Protein 3T0O (pdb70)

InterPro domains:
  IPR001568 Ribonuclease T2-like [PF00445] (34-213)
  IPR001568 Ribonuclease T2-like [PTHR11240] (14-224)
  IPR018188 Ribonuclease T2, His active site 1 [PS00530] (62-69)
  IPR033130 Ribonuclease T2, His active site 2 [PS00531] (110-121)
  IPR033697 Ribonuclease T2, eukaryotic [cd01061] (34-227)
  IPR036430 Ribonuclease T2-like superfamily [G3DSA:3.90.730.10] (25-256)
  IPR036430 Ribonuclease T2-like superfamily [SSF55895] (31-227)

Radius of gyration: 16.16 Å; Cα contacts (8 Å, |Δi|>4): 411; chains: 1; bounding box: 30×35×46 Å

Structure (mmCIF, N/CA/C/O backbone):
data_3T0O
#
_entry.id   3T0O
#
_cell.length_a   31.200
_cell.length_b   67.400
_cell.length_c   47.900
_cell.angle_alpha   90.00
_cell.angle_beta   90.81
_cell.angle_gamma   90.00
#
_symmetry.space_group_name_H-M   'P 1 21 1'
#
loop_
_entity.id
_entity.type
_entity.pdbx_description
1 polymer 'Ribonuclease T2'
2 non-polymer 2-acetamido-2-deoxy-beta-D-glucopyranose
3 water water
#
loop_
_atom_site.group_PDB
_atom_site.id
_atom_site.type_symbol
_atom_site.label_atom_id
_atom_site.label_alt_id
_atom_site.label_comp_id
_atom_site.label_asym_id
_atom_site.label_entity_id
_atom_site.label_seq_id
_atom_site.pdbx_PDB_ins_code
_atom_site.Cartn_x
_atom_site.Cartn_y
_atom_site.Cartn_z
_atom_site.occupancy
_atom_site.B_iso_or_equiv
_atom_site.auth_seq_id
_atom_site.auth_comp_id
_atom_site.auth_asym_id
_atom_site.auth_atom_id
_atom_site.pdbx_PDB_model_num
ATOM 1 N N . TRP A 1 10 ? 7.611 -1.418 26.068 1.00 25.40 34 TRP A N 1
ATOM 2 C CA . TRP A 1 10 ? 8.257 -1.389 24.700 1.00 21.99 34 TRP A CA 1
ATOM 3 C C . TRP A 1 10 ? 9.788 -1.668 24.690 1.00 23.06 34 TRP A C 1
ATOM 4 O O . TRP A 1 10 ? 10.469 -1.538 25.705 1.00 24.41 34 TRP A O 1
ATOM 15 N N . LYS A 1 11 ? 10.325 -2.111 23.559 1.00 21.55 35 LYS A N 1
ATOM 16 C CA . LYS A 1 11 ? 11.711 -2.542 23.549 1.00 22.57 35 LYS A CA 1
ATOM 17 C C . LYS A 1 11 ? 12.614 -1.775 22.615 1.00 21.58 35 LYS A C 1
ATOM 18 O O . LYS A 1 11 ? 13.797 -1.680 22.854 1.00 24.67 35 LYS A O 1
ATOM 24 N N . LYS A 1 12 ? 12.054 -1.268 21.540 1.00 18.72 36 LYS A N 1
ATOM 25 C CA . LYS A 1 12 ? 12.859 -0.479 20.596 1.00 17.54 36 LYS A CA 1
ATOM 26 C C . LYS A 1 12 ? 12.067 0.684 20.062 1.00 15.94 36 LYS A C 1
ATOM 27 O O . LYS A 1 12 ? 10.826 0.753 20.124 1.00 15.82 36 LYS A O 1
ATOM 33 N N . LEU A 1 13 ? 12.795 1.597 19.441 1.00 14.58 37 LEU A N 1
ATOM 34 C CA . LEU A 1 13 ? 12.185 2.726 18.795 1.00 13.14 37 LEU A CA 1
ATOM 35 C C . LEU A 1 13 ? 12.160 2.501 17.290 1.00 14.35 37 LEU A C 1
ATOM 36 O O . LEU A 1 13 ? 13.021 1.800 16.783 1.00 15.73 37 LEU A O 1
ATOM 41 N N . ILE A 1 14 ? 11.213 3.129 16.595 1.00 13.88 38 ILE A N 1
ATOM 42 C CA . ILE A 1 14 ? 11.202 3.066 15.131 1.00 12.54 38 ILE A CA 1
ATOM 43 C C . ILE A 1 14 ? 11.217 4.481 14.588 1.00 11.22 38 ILE A C 1
ATOM 44 O O . ILE A 1 14 ? 10.305 5.270 14.917 1.00 12.01 38 ILE A O 1
ATOM 49 N N . MET A 1 15 ? 12.279 4.854 13.848 1.00 10.51 39 MET A N 1
ATOM 50 C CA A MET A 1 15 ? 12.301 6.169 13.218 0.50 10.20 39 MET A CA 1
ATOM 51 C CA B MET A 1 15 ? 12.352 6.152 13.207 0.50 9.62 39 MET A CA 1
ATOM 52 C C . MET A 1 15 ? 11.591 5.989 11.881 1.00 8.36 39 MET A C 1
ATOM 53 O O . MET A 1 15 ? 12.021 5.213 11.047 1.00 10.10 39 MET A O 1
ATOM 62 N N . VAL A 1 16 ? 10.489 6.712 11.678 1.00 7.53 40 VAL A N 1
ATOM 63 C CA . VAL A 1 16 ? 9.604 6.492 10.542 1.00 6.58 40 VAL A CA 1
ATOM 64 C C . VAL A 1 16 ? 9.679 7.734 9.702 1.00 7.51 40 VAL A C 1
ATOM 65 O O . VAL A 1 16 ? 9.428 8.866 10.185 1.00 7.92 40 VAL A O 1
ATOM 69 N N . GLN A 1 17 ? 10.042 7.599 8.410 1.00 7.42 41 GLN A N 1
ATOM 70 C CA . GLN A 1 17 ? 10.136 8.729 7.503 1.00 6.20 41 GLN A CA 1
ATOM 71 C C . GLN A 1 17 ? 9.263 8.379 6.288 1.00 7.73 41 GLN A C 1
ATOM 72 O O . GLN A 1 17 ? 9.125 7.219 5.947 1.00 7.37 41 GLN A O 1
ATOM 78 N N . HIS A 1 18 ? 8.671 9.398 5.703 1.00 6.43 42 HIS A N 1
ATOM 79 C CA . HIS A 1 18 ? 7.737 9.154 4.592 1.00 6.09 42 HIS A CA 1
ATOM 80 C C . HIS A 1 18 ? 7.948 10.111 3.449 1.00 7.27 42 HIS A C 1
ATOM 81 O O . HIS A 1 18 ? 8.588 11.123 3.598 1.00 7.80 42 HIS A O 1
ATOM 88 N N . TRP A 1 19 ? 7.421 9.711 2.289 1.00 7.50 43 TRP A N 1
ATOM 89 C CA . TRP A 1 19 ? 7.619 10.420 1.049 1.00 8.65 43 TRP A CA 1
ATOM 90 C C . TRP A 1 19 ? 6.361 11.184 0.765 1.00 8.25 43 TRP A C 1
ATOM 91 O O . TRP A 1 19 ? 5.343 10.603 0.465 1.00 8.57 43 TRP A O 1
ATOM 102 N N . PRO A 1 20 ? 6.412 12.503 0.893 1.00 8.89 44 PRO A N 1
ATOM 103 C CA . PRO A 1 20 ? 5.183 13.290 0.784 1.00 8.88 44 PRO A CA 1
ATOM 104 C C . PRO A 1 20 ? 4.385 13.075 -0.468 1.00 9.16 44 PRO A C 1
ATOM 105 O O . PRO A 1 20 ? 3.176 12.951 -0.430 1.00 10.68 44 PRO A O 1
ATOM 109 N N . GLU A 1 21 ? 5.001 12.965 -1.609 1.00 10.03 45 GLU A N 1
ATOM 110 C CA . GLU A 1 21 ? 4.169 12.790 -2.806 1.00 9.74 45 GLU A CA 1
ATOM 111 C C . GLU A 1 21 ? 3.349 11.510 -2.776 1.00 8.89 45 GLU A C 1
ATOM 112 O O . GLU A 1 21 ? 2.231 11.486 -3.342 1.00 12.43 45 GLU A O 1
ATOM 118 N N . THR A 1 22 ? 3.903 10.502 -2.107 1.00 9.46 46 THR A N 1
ATOM 119 C CA . THR A 1 22 ? 3.071 9.314 -1.931 1.00 8.76 46 THR A CA 1
ATOM 120 C C . THR A 1 22 ? 2.004 9.425 -0.880 1.00 8.69 46 THR A C 1
ATOM 121 O O . THR A 1 22 ? 0.830 9.036 -1.137 1.00 11.78 46 THR A O 1
ATOM 125 N N . VAL A 1 23 ? 2.350 9.930 0.284 1.00 9.61 47 VAL A N 1
ATOM 126 C CA . VAL A 1 23 ? 1.422 9.892 1.391 1.00 9.14 47 VAL A CA 1
ATOM 127 C C . VAL A 1 23 ? 0.409 11.033 1.447 1.00 10.07 47 VAL A C 1
ATOM 128 O O . VAL A 1 23 ? -0.624 10.909 2.159 1.00 11.57 47 VAL A O 1
ATOM 132 N N . CYS A 1 24 ? 0.739 12.135 0.798 1.00 9.84 48 CYS A N 1
ATOM 133 C CA . CYS A 1 24 ? -0.197 13.259 0.773 1.00 9.28 48 CYS A CA 1
ATOM 134 C C . CYS A 1 24 ? -1.562 12.790 0.310 1.00 11.99 48 CYS A C 1
ATOM 135 O O . CYS A 1 24 ? -1.713 12.012 -0.650 1.00 13.17 48 CYS A O 1
ATOM 138 N N . GLU A 1 25 ? -2.578 13.356 0.944 1.00 12.56 49 GLU A N 1
ATOM 139 C CA . GLU A 1 25 ? -3.975 12.952 0.660 1.00 14.42 49 GLU A CA 1
ATOM 140 C C . GLU A 1 25 ? -4.796 14.033 0.082 1.00 14.90 49 GLU A C 1
ATOM 141 O O . GLU A 1 25 ? -5.844 13.775 -0.505 1.00 19.20 49 GLU A O 1
ATOM 147 N N . LYS A 1 26 ? -4.395 15.279 0.276 1.00 15.32 50 LYS A N 1
ATOM 148 C CA . LYS A 1 26 ? -5.201 16.381 -0.252 1.00 17.92 50 LYS A CA 1
ATOM 149 C C . LYS A 1 26 ? -4.240 17.439 -0.709 1.00 16.24 50 LYS A C 1
ATOM 150 O O . LYS A 1 26 ? -3.144 17.563 -0.143 1.00 17.97 50 LYS A O 1
ATOM 156 N N . ILE A 1 27 ? -4.636 18.203 -1.719 1.00 18.60 51 ILE A N 1
ATOM 157 C CA . ILE A 1 27 ? -3.720 19.214 -2.267 1.00 18.92 51 ILE A CA 1
ATOM 158 C C . ILE A 1 27 ? -4.034 20.478 -1.459 1.00 17.93 51 ILE A C 1
ATOM 159 O O . ILE A 1 27 ? -4.839 21.313 -1.822 1.00 20.87 51 ILE A O 1
ATOM 164 N N . GLN A 1 28 ? -3.415 20.518 -0.295 1.00 16.51 52 GLN A N 1
ATOM 165 C CA . GLN A 1 28 ? -3.563 21.585 0.661 1.00 17.02 52 GLN A CA 1
ATOM 166 C C . GLN A 1 28 ? -2.371 21.679 1.588 1.00 13.77 52 GLN A C 1
ATOM 167 O O . GLN A 1 28 ? -1.747 20.702 1.905 1.00 13.09 52 GLN A O 1
ATOM 173 N N . ASN A 1 29 ? -2.048 22.892 2.004 1.00 14.47 53 ASN A N 1
ATOM 174 C CA . ASN A 1 29 ? -1.021 23.120 2.993 1.00 14.05 53 ASN A CA 1
ATOM 175 C C . ASN A 1 29 ? 0.285 22.488 2.618 1.00 14.39 53 ASN A C 1
ATOM 176 O O . ASN A 1 29 ? 0.760 22.735 1.474 1.00 16.99 53 ASN A O 1
ATOM 181 N N . ASP A 1 30 ? 0.833 21.645 3.489 1.00 13.46 54 ASP A N 1
ATOM 182 C CA . ASP A 1 30 ? 2.140 21.064 3.205 1.00 14.52 54 ASP A CA 1
ATOM 183 C C . ASP A 1 30 ? 2.130 20.144 1.953 1.00 15.69 54 ASP A C 1
ATOM 184 O O . ASP A 1 30 ? 3.204 19.895 1.361 1.00 15.65 54 ASP A O 1
ATOM 189 N N . CYS A 1 31 ? 0.959 19.640 1.558 1.00 13.22 55 CYS A N 1
ATOM 190 C CA . CYS A 1 31 ? 0.792 18.805 0.397 1.00 13.22 55 CYS A CA 1
ATOM 191 C C . CYS A 1 31 ? 0.352 19.565 -0.849 1.00 14.29 55 CYS A C 1
ATOM 192 O O . CYS A 1 31 ? 0.127 18.946 -1.912 1.00 16.97 55 CYS A O 1
ATOM 195 N N . ARG A 1 32 ? 0.250 20.889 -0.777 1.00 14.09 56 ARG A N 1
ATOM 196 C CA . ARG A 1 32 ? -0.090 21.590 -2.016 1.00 18.55 56 ARG A CA 1
ATOM 197 C C . ARG A 1 32 ? 1.009 21.465 -3.055 1.00 20.34 56 ARG A C 1
ATOM 198 O O . ARG A 1 32 ? 0.729 21.200 -4.221 1.00 22.47 56 ARG A O 1
ATOM 206 N N . ASP A 1 33 ? 2.248 21.646 -2.622 1.00 21.03 57 ASP A N 1
ATOM 207 C CA . ASP A 1 33 ? 3.414 21.285 -3.396 1.00 21.33 57 ASP A CA 1
ATOM 208 C C . ASP A 1 33 ? 4.220 20.384 -2.464 1.00 18.56 57 ASP A C 1
ATOM 209 O O . ASP A 1 33 ? 4.962 20.900 -1.644 1.00 21.35 57 ASP A O 1
ATOM 214 N N . PRO A 1 34 ? 4.043 19.070 -2.561 1.00 17.78 58 PRO A N 1
ATOM 215 C CA . PRO A 1 34 ? 4.673 18.173 -1.585 1.00 15.43 58 PRO A CA 1
ATOM 216 C C . PRO A 1 34 ? 6.172 18.426 -1.561 1.00 16.47 58 PRO A C 1
ATOM 217 O O . PRO A 1 34 ? 6.809 18.568 -2.637 1.00 17.73 58 PRO A O 1
ATOM 221 N N . PRO A 1 35 ? 6.759 18.509 -0.355 1.00 14.66 59 PRO A N 1
ATOM 222 C CA . PRO A 1 35 ? 8.252 18.567 -0.330 1.00 14.51 59 PRO A CA 1
ATOM 223 C C . PRO A 1 35 ? 8.891 17.457 -1.162 1.00 14.61 59 PRO A C 1
ATOM 224 O O . PRO A 1 35 ? 8.445 16.308 -1.119 1.00 14.06 59 PRO A O 1
ATOM 228 N N . ASP A 1 36 ? 9.996 17.795 -1.827 1.00 14.28 60 ASP A N 1
ATOM 229 C CA A ASP A 1 36 ? 10.677 16.832 -2.636 0.50 13.75 60 ASP A CA 1
ATOM 230 C CA B ASP A 1 36 ? 10.703 16.842 -2.642 0.50 14.09 60 ASP A CA 1
ATOM 231 C C . ASP A 1 36 ? 11.784 16.106 -1.859 1.00 13.19 60 ASP A C 1
ATOM 232 O O . ASP A 1 36 ? 12.850 15.687 -2.423 1.00 15.16 60 ASP A O 1
ATOM 241 N N . TYR A 1 37 ? 11.481 15.785 -0.602 1.00 11.21 61 TYR A N 1
ATOM 242 C CA . TYR A 1 37 ? 12.434 15.020 0.214 1.00 9.50 61 TYR A CA 1
ATOM 243 C C . TYR A 1 37 ? 11.666 14.251 1.262 1.00 9.66 61 TYR A C 1
ATOM 244 O O . TYR A 1 37 ? 10.521 14.594 1.551 1.00 10.90 61 TYR A O 1
ATOM 253 N N . TRP A 1 38 ? 12.234 13.163 1.725 1.00 8.58 62 TRP A N 1
ATOM 254 C CA . TRP A 1 38 ? 11.659 12.392 2.798 1.00 7.49 62 TRP A CA 1
ATOM 255 C C . TRP A 1 38 ? 11.621 13.181 4.045 1.00 8.34 62 TRP A C 1
ATOM 256 O O . TRP A 1 38 ? 12.576 13.898 4.374 1.00 9.87 62 TRP A O 1
ATOM 267 N N . THR A 1 39 ? 10.473 13.098 4.733 1.00 8.21 63 THR A N 1
ATOM 268 C CA . THR A 1 39 ? 10.319 13.856 5.991 1.00 8.51 63 THR A CA 1
ATOM 269 C C . THR A 1 39 ? 9.952 12.917 7.132 1.00 7.55 63 THR A C 1
ATOM 270 O O . THR A 1 39 ? 9.700 11.714 6.953 1.00 7.25 63 THR A O 1
ATOM 274 N N . ILE A 1 40 ? 9.969 13.479 8.368 1.00 7.53 64 ILE A N 1
ATOM 275 C CA . ILE A 1 40 ? 9.694 12.698 9.547 1.00 8.32 64 ILE A CA 1
ATOM 276 C C . ILE A 1 40 ? 8.228 12.408 9.706 1.00 7.75 64 ILE A C 1
ATOM 277 O O . ILE A 1 40 ? 7.399 13.331 9.681 1.00 10.31 64 ILE A O 1
ATOM 282 N N . HIS A 1 41 ? 7.876 11.139 9.829 1.00 6.03 65 HIS A N 1
ATOM 283 C CA . HIS A 1 41 ? 6.558 10.794 10.315 1.00 7.33 65 HIS A CA 1
ATOM 284 C C . HIS A 1 41 ? 6.570 10.760 11.842 1.00 8.39 65 HIS A C 1
ATOM 285 O O . HIS A 1 41 ? 5.816 11.507 12.493 1.00 9.42 65 HIS A O 1
ATOM 292 N N . GLY A 1 42 ? 7.476 9.973 12.441 1.00 8.50 66 GLY A N 1
ATOM 293 C CA . GLY A 1 42 ? 7.628 10.089 13.868 1.00 9.20 66 GLY A CA 1
ATOM 294 C C . GLY A 1 42 ? 8.685 9.123 14.382 1.00 9.71 66 GLY A C 1
ATOM 295 O O . GLY A 1 42 ? 9.312 8.401 13.620 1.00 8.85 66 GLY A O 1
ATOM 296 N N . LEU A 1 43 ? 8.894 9.184 15.698 1.00 8.85 67 LEU A N 1
ATOM 297 C CA . LEU A 1 43 ? 9.789 8.330 16.402 1.00 9.67 67 LEU A CA 1
ATOM 298 C C . LEU A 1 43 ? 8.968 7.509 17.368 1.00 11.90 67 LEU A C 1
ATOM 299 O O . LEU A 1 43 ? 8.450 8.025 18.349 1.00 12.27 67 LEU A O 1
ATOM 304 N N . TRP A 1 44 ? 8.751 6.264 17.005 1.00 11.12 68 TRP A N 1
ATOM 305 C CA . TRP A 1 44 ? 7.703 5.509 17.696 1.00 11.85 68 TRP A CA 1
ATOM 306 C C . TRP A 1 44 ? 8.232 4.359 18.536 1.00 12.17 68 TRP A C 1
ATOM 307 O O . TRP A 1 44 ? 8.929 3.484 18.011 1.00 13.09 68 TRP A O 1
ATOM 318 N N . PRO A 1 45 ? 7.904 4.304 19.823 1.00 12.36 69 PRO A N 1
ATOM 319 C CA . PRO A 1 45 ? 8.134 3.054 20.571 1.00 13.32 69 PRO A CA 1
ATOM 320 C C . PRO A 1 45 ? 7.382 1.962 19.834 1.00 15.07 69 PRO A C 1
ATOM 321 O O . PRO A 1 45 ? 6.252 2.194 19.370 1.00 16.45 69 PRO A O 1
ATOM 325 N N . ASP A 1 46 ? 7.993 0.797 19.779 1.00 15.78 70 ASP A N 1
ATOM 326 C CA . ASP A 1 46 ? 7.424 -0.274 18.962 1.00 17.94 70 ASP A CA 1
ATOM 327 C C . ASP A 1 46 ? 6.113 -0.829 19.505 1.00 20.01 70 ASP A C 1
ATOM 328 O O . ASP A 1 46 ? 5.187 -1.035 18.724 1.00 23.26 70 ASP A O 1
ATOM 333 N N . LYS A 1 47 ? 5.991 -1.019 20.796 1.00 19.96 71 LYS A N 1
ATOM 334 C CA . LYS A 1 47 ? 4.907 -1.847 21.297 1.00 23.30 71 LYS A CA 1
ATOM 335 C C . LYS A 1 47 ? 3.946 -1.165 22.257 1.00 23.60 71 LYS A C 1
ATOM 336 O O . LYS A 1 47 ? 3.079 -1.811 22.817 1.00 25.77 71 LYS A O 1
ATOM 342 N N . SER A 1 48 ? 4.112 0.130 22.470 1.00 20.27 72 SER A N 1
ATOM 343 C CA . SER A 1 48 ? 3.287 0.854 23.388 1.00 21.23 72 SER A CA 1
ATOM 344 C C . SER A 1 48 ? 2.905 2.149 22.718 1.00 19.00 72 SER A C 1
ATOM 345 O O . SER A 1 48 ? 3.739 2.733 22.002 1.00 19.34 72 SER A O 1
ATOM 347 N N . GLU A 1 49 ? 1.660 2.568 22.942 1.00 19.08 73 GLU A N 1
ATOM 348 C CA . GLU A 1 49 ? 1.144 3.876 22.498 1.00 19.50 73 GLU A CA 1
ATOM 349 C C . GLU A 1 49 ? 0.217 4.457 23.526 1.00 18.02 73 GLU A C 1
ATOM 350 O O . GLU A 1 49 ? -0.371 3.732 24.350 1.00 19.95 73 GLU A O 1
ATOM 356 N N . GLY A 1 50 ? 0.118 5.790 23.542 1.00 17.56 74 GLY A N 1
ATOM 357 C CA . GLY A 1 50 ? -0.904 6.432 24.333 1.00 18.10 74 GLY A CA 1
ATOM 358 C C . GLY A 1 50 ? -0.667 6.270 25.836 1.00 19.37 74 GLY A C 1
ATOM 359 O O . GLY A 1 50 ? -1.580 5.920 26.634 1.00 21.19 74 GLY A O 1
ATOM 360 N N . CYS A 1 51 ? 0.575 6.509 26.245 1.00 19.24 75 CYS A N 1
ATOM 361 C CA . CYS A 1 51 ? 1.018 6.122 27.603 1.00 21.42 75 CYS A CA 1
ATOM 362 C C . CYS A 1 51 ? 0.645 7.097 28.699 1.00 22.70 75 CYS A C 1
ATOM 363 O O . CYS A 1 51 ? 0.815 6.796 29.887 1.00 25.83 75 CYS A O 1
ATOM 366 N N . ASN A 1 52 ? 0.189 8.292 28.341 1.00 22.18 76 ASN A N 1
ATOM 367 C CA . ASN A 1 52 ? -0.082 9.229 29.443 1.00 25.47 76 ASN A CA 1
ATOM 368 C C . ASN A 1 52 ? -1.074 10.276 28.992 1.00 26.29 76 ASN A C 1
ATOM 369 O O . ASN A 1 52 ? -0.719 11.321 28.412 1.00 26.12 76 ASN A O 1
ATOM 374 N N . ARG A 1 53 ? -2.350 9.980 29.238 1.00 28.83 77 ARG A N 1
ATOM 375 C CA . ARG A 1 53 ? -3.393 10.896 28.774 1.00 30.45 77 ARG A CA 1
ATOM 376 C C . ARG A 1 53 ? -3.367 12.237 29.529 1.00 32.07 77 ARG A C 1
ATOM 377 O O . ARG A 1 53 ? -3.904 13.248 29.012 1.00 34.50 77 ARG A O 1
ATOM 379 N N . SER A 1 54 ? -2.731 12.262 30.713 1.00 30.90 78 SER A N 1
ATOM 380 C CA . SER A 1 54 ? -2.537 13.465 31.521 1.00 31.22 78 SER A CA 1
ATOM 381 C C . SER A 1 54 ? -1.331 14.295 31.159 1.00 29.24 78 SER A C 1
ATOM 382 O O . SER A 1 54 ? -1.002 15.217 31.917 1.00 30.90 78 SER A O 1
ATOM 385 N N . TRP A 1 55 ? -0.646 13.978 30.045 1.00 25.74 79 TRP A N 1
ATOM 386 C CA . TRP A 1 55 ? 0.529 14.780 29.678 1.00 25.00 79 TRP A CA 1
ATOM 387 C C . TRP A 1 55 ? 0.331 15.318 28.272 1.00 23.81 79 TRP A C 1
ATOM 388 O O . TRP A 1 55 ? 0.874 14.814 27.317 1.00 22.41 79 TRP A O 1
ATOM 399 N N . PRO A 1 56 ? -0.488 16.348 28.139 1.00 25.17 80 PRO A N 1
ATOM 400 C CA . PRO A 1 56 ? -0.828 16.839 26.824 1.00 24.14 80 PRO A CA 1
ATOM 401 C C . PRO A 1 56 ? 0.344 17.512 26.131 1.00 23.17 80 PRO A C 1
ATOM 402 O O . PRO A 1 56 ? 1.254 18.072 26.773 1.00 25.02 80 PRO A O 1
ATOM 406 N N . PHE A 1 57 ? 0.267 17.455 24.813 1.00 21.31 81 PHE A N 1
ATOM 407 C CA . PHE A 1 57 ? 1.171 18.237 23.966 1.00 19.37 81 PHE A CA 1
ATOM 408 C C . PHE A 1 57 ? 1.076 19.705 24.352 1.00 22.15 81 PHE A C 1
ATOM 409 O O . PHE A 1 57 ? -0.022 20.223 24.591 1.00 24.12 81 PHE A O 1
ATOM 417 N N . ASN A 1 58 ? 2.239 20.352 24.379 1.00 22.55 82 ASN A N 1
ATOM 418 C CA . ASN A 1 58 ? 2.324 21.769 24.710 1.00 24.37 82 ASN A CA 1
ATOM 419 C C . ASN A 1 58 ? 3.306 22.386 23.688 1.00 25.05 82 ASN A C 1
ATOM 420 O O . ASN A 1 58 ? 4.536 22.278 23.796 1.00 24.82 82 ASN A O 1
ATOM 425 N N . LEU A 1 59 ? 2.730 23.039 22.692 1.00 24.25 83 LEU A N 1
ATOM 426 C CA . LEU A 1 59 ? 3.516 23.625 21.632 1.00 23.63 83 LEU A CA 1
ATOM 427 C C . LEU A 1 59 ? 4.611 24.577 22.146 1.00 24.02 83 LEU A C 1
ATOM 428 O O . LEU A 1 59 ? 5.732 24.610 21.652 1.00 23.09 83 LEU A O 1
ATOM 433 N N . GLU A 1 60 ? 4.260 25.348 23.160 1.00 26.79 84 GLU A N 1
ATOM 434 C CA . GLU A 1 60 ? 5.200 26.278 23.771 1.00 28.03 84 GLU A CA 1
ATOM 435 C C . GLU A 1 60 ? 6.542 25.650 24.144 1.00 28.03 84 GLU A C 1
ATOM 436 O O . GLU A 1 60 ? 7.589 26.297 24.044 1.00 29.08 84 GLU A O 1
ATOM 439 N N . GLU A 1 61 ? 6.523 24.370 24.553 1.00 27.49 85 GLU A N 1
ATOM 440 C CA . GLU A 1 61 ? 7.736 23.670 24.989 1.00 26.02 85 GLU A CA 1
ATOM 441 C C . GLU A 1 61 ? 8.731 23.405 23.896 1.00 24.84 85 GLU A C 1
ATOM 442 O O . GLU A 1 61 ? 9.940 23.237 24.160 1.00 26.21 85 GLU A O 1
ATOM 448 N N . ILE A 1 62 ? 8.240 23.372 22.666 1.00 23.22 86 ILE A N 1
ATOM 449 C CA . ILE A 1 62 ? 9.121 23.072 21.509 1.00 22.14 86 ILE A CA 1
ATOM 450 C C . ILE A 1 62 ? 9.231 24.278 20.572 1.00 21.37 86 ILE A C 1
ATOM 451 O O . ILE A 1 62 ? 9.597 24.143 19.415 1.00 20.82 86 ILE A O 1
ATOM 456 N N . LYS A 1 63 ? 8.850 25.455 21.074 1.00 23.31 87 LYS A N 1
ATOM 457 C CA . LYS A 1 63 ? 8.893 26.683 20.281 1.00 23.59 87 LYS A CA 1
ATOM 458 C C . LYS A 1 63 ? 10.219 26.852 19.494 1.00 24.31 87 LYS A C 1
ATOM 459 O O . LYS A 1 63 ? 10.221 27.249 18.313 1.00 23.47 87 LYS A O 1
ATOM 461 N N . ASP A 1 64 ? 11.339 26.505 20.134 1.00 25.11 88 ASP A N 1
ATOM 462 C CA . ASP A 1 64 ? 12.641 26.692 19.537 1.00 27.87 88 ASP A CA 1
ATOM 463 C C . ASP A 1 64 ? 12.864 25.788 18.383 1.00 25.54 88 ASP A C 1
ATOM 464 O O . ASP A 1 64 ? 13.755 26.023 17.577 1.00 26.81 88 ASP A O 1
ATOM 469 N N . LEU A 1 65 ? 12.089 24.701 18.314 1.00 22.37 89 LEU A N 1
ATOM 470 C CA . LEU A 1 65 ? 12.320 23.716 17.293 1.00 20.69 89 LEU A CA 1
ATOM 471 C C . LEU A 1 65 ? 11.417 23.922 16.091 1.00 18.89 89 LEU A C 1
ATOM 472 O O . LEU A 1 65 ? 11.575 23.230 15.104 1.00 18.13 89 LEU A O 1
ATOM 477 N N . LEU A 1 66 ? 10.532 24.920 16.157 1.00 19.51 90 LEU A N 1
ATOM 478 C CA . LEU A 1 66 ? 9.462 25.011 15.153 1.00 19.29 90 LEU A CA 1
ATOM 479 C C . LEU A 1 66 ? 9.971 25.207 13.715 1.00 18.15 90 LEU A C 1
ATOM 480 O O . LEU A 1 66 ? 9.481 24.590 12.812 1.00 17.12 90 LEU A O 1
ATOM 485 N N . PRO A 1 67 ? 11.025 25.995 13.489 1.00 18.21 91 PRO A N 1
ATOM 486 C CA . PRO A 1 67 ? 11.421 26.061 12.125 1.00 18.72 91 PRO A CA 1
ATOM 487 C C . PRO A 1 67 ? 11.869 24.728 11.563 1.00 17.86 91 PRO A C 1
ATOM 488 O O . PRO A 1 67 ? 11.532 24.430 10.440 1.00 17.33 91 PRO A O 1
ATOM 492 N N . GLU A 1 68 ? 12.630 23.951 12.313 1.00 16.99 92 GLU A N 1
ATOM 493 C CA . GLU A 1 68 ? 13.024 22.632 11.878 1.00 17.23 92 GLU A CA 1
ATOM 494 C C . GLU A 1 68 ? 11.836 21.694 11.776 1.00 14.66 92 GLU A C 1
ATOM 495 O O . GLU A 1 68 ? 11.762 20.859 10.847 1.00 15.30 92 GLU A O 1
ATOM 501 N N . MET A 1 69 ? 10.919 21.775 12.732 1.00 13.13 93 MET A N 1
ATOM 502 C CA A MET A 1 69 ? 9.710 20.922 12.648 0.70 11.83 93 MET A CA 1
ATOM 503 C CA B MET A 1 69 ? 9.648 21.061 12.738 0.30 13.49 93 MET A CA 1
ATOM 504 C C . MET A 1 69 ? 8.887 21.248 11.406 1.00 13.24 93 MET A C 1
ATOM 505 O O . MET A 1 69 ? 8.340 20.330 10.777 1.00 12.99 93 MET A O 1
ATOM 514 N N . ARG A 1 70 ? 8.735 22.545 11.044 1.00 12.78 94 ARG A N 1
ATOM 515 C CA . ARG A 1 70 ? 8.016 22.829 9.811 1.00 13.72 94 ARG A CA 1
ATOM 516 C C . ARG A 1 70 ? 8.706 22.281 8.591 1.00 13.88 94 ARG A C 1
ATOM 517 O O . ARG A 1 70 ? 8.026 21.848 7.636 1.00 14.82 94 ARG A O 1
ATOM 525 N N . ALA A 1 71 ? 10.056 22.358 8.571 1.00 13.58 95 ALA A N 1
ATOM 526 C CA . ALA A 1 71 ? 10.792 21.921 7.370 1.00 14.38 95 ALA A CA 1
ATOM 527 C C . ALA A 1 71 ? 10.875 20.402 7.262 1.00 12.98 95 ALA A C 1
ATOM 528 O O . ALA A 1 71 ? 10.727 19.858 6.179 1.00 13.64 95 ALA A O 1
ATOM 530 N N . TYR A 1 72 ? 11.055 19.756 8.406 1.00 11.76 96 TYR A N 1
ATOM 531 C CA . TYR A 1 72 ? 11.398 18.334 8.349 1.00 10.24 96 TYR A CA 1
ATOM 532 C C . TYR A 1 72 ? 10.290 17.495 8.893 1.00 10.53 96 TYR A C 1
ATOM 533 O O . TYR A 1 72 ? 10.329 16.252 8.707 1.00 9.44 96 TYR A O 1
ATOM 542 N N . TRP A 1 73 ? 9.318 18.082 9.578 1.00 10.33 97 TRP A N 1
ATOM 543 C CA . TRP A 1 73 ? 8.249 17.281 10.176 1.00 11.90 97 TRP A CA 1
ATOM 544 C C . TRP A 1 73 ? 6.896 17.876 9.764 1.00 11.61 97 TRP A C 1
ATOM 545 O O . TRP A 1 73 ? 5.975 18.014 10.558 1.00 10.67 97 TRP A O 1
ATOM 556 N N . PRO A 1 74 ? 6.713 18.145 8.476 1.00 10.57 98 PRO A N 1
ATOM 557 C CA . PRO A 1 74 ? 5.442 18.757 8.076 1.00 11.74 98 PRO A CA 1
ATOM 558 C C . PRO A 1 74 ? 4.293 17.769 8.066 1.00 10.06 98 PRO A C 1
ATOM 559 O O . PRO A 1 74 ? 4.521 16.550 8.057 1.00 10.07 98 PRO A O 1
ATOM 563 N N . ASP A 1 75 ? 3.067 18.304 8.105 1.00 12.32 99 ASP A N 1
ATOM 564 C CA . ASP A 1 75 ? 1.901 17.444 8.074 1.00 10.38 99 ASP A CA 1
ATOM 565 C C . ASP A 1 75 ? 1.557 17.104 6.666 1.00 10.34 99 ASP A C 1
ATOM 566 O O . ASP A 1 75 ? 0.949 17.873 5.963 1.00 12.79 99 ASP A O 1
ATOM 571 N N . VAL A 1 76 ? 2.020 15.943 6.239 1.00 9.30 100 VAL A N 1
ATOM 572 C CA . VAL A 1 76 ? 1.774 15.493 4.858 1.00 10.82 100 VAL A CA 1
ATOM 573 C C . VAL A 1 76 ? 0.884 14.290 4.803 1.00 10.84 100 VAL A C 1
ATOM 574 O O . VAL A 1 76 ? 0.846 13.615 3.753 1.00 12.93 100 VAL A O 1
ATOM 578 N N . ILE A 1 77 ? 0.082 14.096 5.851 1.00 11.04 101 ILE A N 1
ATOM 579 C CA . ILE A 1 77 ? -0.940 13.027 5.790 1.00 13.81 101 ILE A CA 1
ATOM 580 C C . ILE A 1 77 ? -2.280 13.708 5.755 1.00 13.85 101 ILE A C 1
ATOM 581 O O . ILE A 1 77 ? -2.932 13.656 4.709 1.00 17.01 101 ILE A O 1
ATOM 586 N N . HIS A 1 78 ? -2.722 14.363 6.828 1.00 12.09 102 HIS A N 1
ATOM 587 C CA . HIS A 1 78 ? -3.976 15.081 6.723 1.00 12.85 102 HIS A CA 1
ATOM 588 C C . HIS A 1 78 ? -3.856 16.504 6.261 1.00 13.43 102 HIS A C 1
ATOM 589 O O . HIS A 1 78 ? -4.864 17.115 5.818 1.00 15.15 102 HIS A O 1
ATOM 596 N N . SER A 1 79 ? -2.619 17.007 6.409 1.00 13.55 103 SER A N 1
ATOM 597 C CA . SER A 1 79 ? -2.347 18.353 5.954 1.00 13.58 103 SER A CA 1
ATOM 598 C C . SER A 1 79 ? -3.330 19.330 6.555 1.00 15.99 103 SER A C 1
ATOM 599 O O . SER A 1 79 ? -3.909 20.153 5.840 1.00 17.69 103 SER A O 1
ATOM 602 N N . PHE A 1 80 ? -3.551 19.253 7.866 1.00 14.57 104 PHE A N 1
ATOM 603 C CA . PHE A 1 80 ? -4.426 20.206 8.527 1.00 17.88 104 PHE A CA 1
ATOM 604 C C . PHE A 1 80 ? -3.686 21.560 8.538 1.00 18.12 104 PHE A C 1
ATOM 605 O O . PHE A 1 80 ? -2.420 21.616 8.546 1.00 21.80 104 PHE A O 1
ATOM 613 N N . PRO A 1 81 ? -4.451 22.611 8.529 1.00 23.60 105 PRO A N 1
ATOM 614 C CA . PRO A 1 81 ? -3.870 23.964 8.512 1.00 26.05 105 PRO A CA 1
ATOM 615 C C . PRO A 1 81 ? -3.135 24.217 9.806 1.00 25.48 105 PRO A C 1
ATOM 616 O O . PRO A 1 81 ? -2.077 24.853 9.802 1.00 28.88 105 PRO A O 1
ATOM 620 N 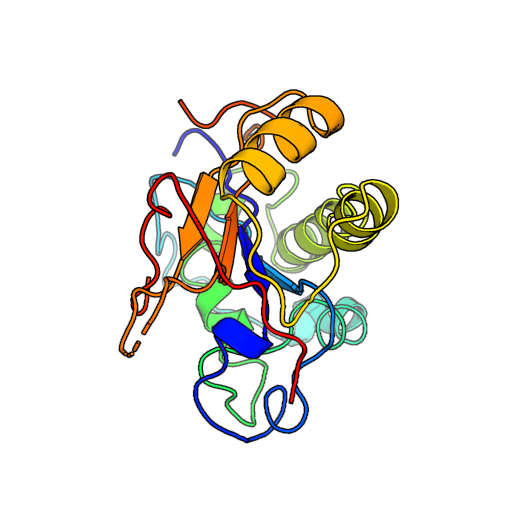N . ASN A 1 82 ? -3.654 23.659 10.895 1.00 24.03 106 ASN A N 1
ATOM 621 C CA . ASN A 1 82 ? -2.958 23.757 12.152 1.00 24.15 106 ASN A CA 1
ATOM 622 C C . ASN A 1 82 ? -1.971 22.600 12.210 1.00 21.86 106 ASN A C 1
ATOM 623 O O . ASN A 1 82 ? -2.354 21.465 12.515 1.00 19.45 106 ASN A O 1
ATOM 628 N N . ARG A 1 83 ? -0.715 22.856 11.871 1.00 24.10 107 ARG A N 1
ATOM 629 C CA . ARG A 1 83 ? 0.277 21.800 11.765 1.00 25.07 107 ARG A CA 1
ATOM 630 C C . ARG A 1 83 ? 0.534 21.132 13.132 1.00 24.59 107 ARG A C 1
ATOM 631 O O . ARG A 1 83 ? 0.991 19.989 13.255 1.00 24.13 107 ARG A O 1
ATOM 639 N N . SER A 1 84 ? 0.209 21.852 14.183 1.00 24.79 108 SER A N 1
ATOM 640 C CA . SER A 1 84 ? 0.478 21.331 15.477 1.00 25.99 108 SER A CA 1
ATOM 641 C C . SER A 1 84 ? -0.497 20.167 15.834 1.00 23.53 108 SER A C 1
ATOM 642 O O . SER A 1 84 ? -0.210 19.403 16.754 1.00 24.86 108 SER A O 1
ATOM 645 N N . ARG A 1 85 ? -1.622 19.992 15.122 1.00 20.79 109 ARG A N 1
ATOM 646 C CA A ARG A 1 85 ? -2.496 18.824 15.361 0.50 20.31 109 ARG A CA 1
ATOM 647 C CA B ARG A 1 85 ? -2.489 18.835 15.405 0.50 20.25 109 ARG A CA 1
ATOM 648 C C . ARG A 1 85 ? -1.731 17.545 15.124 1.00 18.28 109 ARG A C 1
ATOM 649 O O . ARG A 1 85 ? -1.875 16.554 15.838 1.00 18.12 109 ARG A O 1
ATOM 664 N N . PHE A 1 86 ? -0.900 17.527 14.101 1.00 15.26 110 PHE A N 1
ATOM 665 C CA . PHE A 1 86 ? -0.091 16.306 13.836 1.00 14.59 110 PHE A CA 1
ATOM 666 C C . PHE A 1 86 ? 0.923 16.055 14.912 1.00 13.90 110 PHE A C 1
ATOM 667 O O . PHE A 1 86 ? 1.063 14.946 15.366 1.00 14.33 110 PHE A O 1
ATOM 675 N N . TRP A 1 87 ? 1.625 17.118 15.321 1.00 15.09 111 TRP A N 1
ATOM 676 C CA . TRP A 1 87 ? 2.677 16.925 16.317 1.00 13.72 111 TRP A CA 1
ATOM 677 C C . TRP A 1 87 ? 2.024 16.538 17.658 1.00 14.13 111 TRP A C 1
ATOM 678 O O . TRP A 1 87 ? 2.616 15.740 18.402 1.00 14.64 111 TRP A O 1
ATOM 689 N N . LYS A 1 88 ? 0.835 17.078 17.948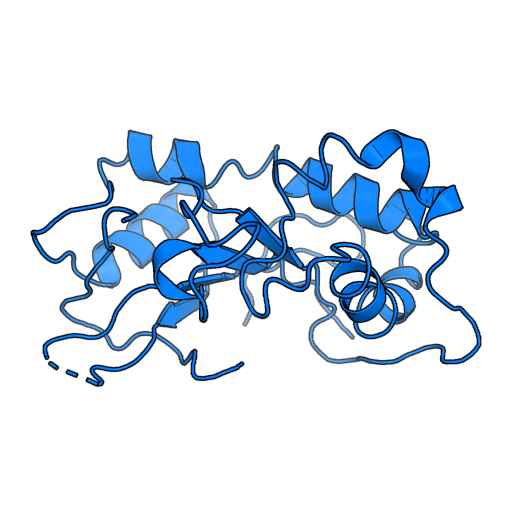 1.00 13.92 112 LYS A N 1
ATOM 690 C CA . LYS A 1 88 ? 0.142 16.727 19.159 1.00 14.23 112 LYS A CA 1
ATOM 691 C C . LYS A 1 88 ? -0.125 15.205 19.102 1.00 15.76 112 LYS A C 1
ATOM 692 O O . LYS A 1 88 ? 0.038 14.517 20.113 1.00 17.81 112 LYS A O 1
ATOM 698 N N . HIS A 1 89 ? -0.644 14.749 17.950 1.00 15.62 113 HIS A N 1
ATOM 699 C CA . HIS A 1 89 ? -0.934 13.320 17.781 1.00 16.75 113 HIS A CA 1
ATOM 700 C C . HIS A 1 89 ? 0.319 12.485 18.025 1.00 15.72 113 HIS A C 1
ATOM 701 O O . HIS A 1 89 ? 0.298 11.495 18.768 1.00 15.86 113 HIS A O 1
ATOM 708 N N . GLU A 1 90 ? 1.434 12.920 17.472 1.00 12.67 114 GLU A N 1
ATOM 709 C CA . GLU A 1 90 ? 2.669 12.168 17.616 1.00 13.28 114 GLU A CA 1
ATOM 710 C C . GLU A 1 90 ? 3.099 12.175 19.066 1.00 12.44 114 GLU A C 1
ATOM 711 O O . GLU A 1 90 ? 3.602 11.156 19.578 1.00 13.85 114 GLU A O 1
ATOM 717 N N . TRP A 1 91 ? 3.027 13.348 19.715 1.00 13.30 115 TRP A N 1
ATOM 718 C CA . TRP A 1 91 ? 3.385 13.386 21.132 1.00 13.06 115 TRP A CA 1
ATOM 719 C C . TRP A 1 91 ? 2.511 12.451 21.981 1.00 15.10 115 TRP A C 1
ATOM 720 O O . TRP A 1 91 ? 2.993 11.671 22.795 1.00 15.29 115 TRP A O 1
ATOM 731 N N . GLU A 1 92 ? 1.205 12.528 21.811 1.00 14.80 116 GLU A N 1
ATOM 732 C CA A GLU A 1 92 ? 0.263 11.848 22.704 0.50 15.76 116 GLU A CA 1
ATOM 733 C CA B GLU A 1 92 ? 0.321 11.808 22.742 0.50 16.40 116 GLU A CA 1
ATOM 734 C C . GLU A 1 92 ? 0.326 10.320 22.470 1.00 15.20 116 GLU A C 1
ATOM 735 O O . GLU A 1 92 ? 0.364 9.496 23.434 1.00 17.84 116 GLU A O 1
ATOM 746 N N . LYS A 1 93 ? 0.463 9.956 21.187 1.00 14.57 117 LYS A N 1
ATOM 747 C CA . LYS A 1 93 ? 0.503 8.550 20.847 1.00 15.67 117 LYS A CA 1
ATOM 748 C C . LYS A 1 93 ? 1.850 7.920 21.136 1.00 15.41 117 LYS A C 1
ATOM 749 O O . LYS A 1 93 ? 1.871 6.805 21.602 1.00 15.93 117 LYS A O 1
ATOM 755 N N . HIS A 1 94 ? 2.943 8.625 20.860 1.00 12.74 118 HIS A N 1
ATOM 756 C CA . HIS A 1 94 ? 4.249 7.998 20.852 1.00 14.07 118 HIS A CA 1
ATOM 757 C C . HIS A 1 94 ? 5.211 8.592 21.862 1.00 14.45 118 HIS A C 1
ATOM 758 O O . HIS A 1 94 ? 5.907 7.866 22.567 1.00 13.50 118 HIS A O 1
ATOM 765 N N . GLY A 1 95 ? 5.218 9.923 21.946 1.00 14.16 119 GLY A N 1
ATOM 766 C CA . GLY A 1 95 ? 6.234 10.632 22.794 1.00 13.52 119 GLY A CA 1
ATOM 767 C C . GLY A 1 95 ? 6.008 10.333 24.265 1.00 14.89 119 GLY A C 1
ATOM 768 O O . GLY A 1 95 ? 6.984 10.124 24.977 1.00 16.08 119 GLY A O 1
ATOM 769 N N . THR A 1 96 ? 4.754 10.236 24.721 1.00 13.37 120 THR A N 1
ATOM 770 C CA . THR A 1 96 ? 4.509 9.978 26.136 1.00 15.65 120 THR A CA 1
ATOM 771 C C . THR A 1 96 ? 5.109 8.634 26.516 1.00 17.20 120 THR A C 1
ATOM 772 O O . THR A 1 96 ? 5.572 8.480 27.610 1.00 17.94 120 THR A O 1
ATOM 776 N N . CYS A 1 97 ? 5.077 7.659 25.606 1.00 14.38 121 CYS A N 1
ATOM 777 C CA . CYS A 1 97 ? 5.744 6.345 25.843 1.00 15.40 121 CYS A CA 1
ATOM 778 C C . CYS A 1 97 ? 7.272 6.411 25.736 1.00 14.93 121 CYS A C 1
ATOM 779 O O . CYS A 1 97 ? 8.013 5.863 26.568 1.00 16.26 121 CYS A O 1
ATOM 782 N N . ALA A 1 98 ? 7.743 7.174 24.734 1.00 13.55 122 ALA A N 1
ATOM 783 C CA . ALA A 1 98 ? 9.186 7.310 24.482 1.00 14.62 122 ALA A CA 1
ATOM 784 C C . ALA A 1 98 ? 9.840 7.994 25.660 1.00 15.49 122 ALA A C 1
ATOM 785 O O . ALA A 1 98 ? 11.037 7.758 25.957 1.00 16.30 122 ALA A O 1
ATOM 787 N N . ALA A 1 99 ? 9.044 8.767 26.417 1.00 15.70 123 ALA A N 1
ATOM 788 C CA . ALA A 1 99 ? 9.609 9.516 27.591 1.00 17.48 123 ALA A CA 1
ATOM 789 C C . ALA A 1 99 ? 10.092 8.671 28.771 1.00 19.06 123 ALA A C 1
ATOM 790 O O . ALA A 1 99 ? 10.661 9.178 29.724 1.00 19.55 123 ALA A O 1
ATOM 792 N N . GLN A 1 100 ? 9.821 7.376 28.741 1.00 17.93 124 GLN A N 1
ATOM 793 C CA . GLN A 1 100 ? 10.481 6.466 29.666 1.00 19.02 124 GLN A CA 1
ATOM 794 C C . GLN A 1 100 ? 11.991 6.478 29.542 1.00 20.47 124 GLN A C 1
ATOM 795 O O . GLN A 1 100 ? 12.691 6.051 30.459 1.00 23.24 124 GLN A O 1
ATOM 801 N N . VAL A 1 101 ? 12.481 6.901 28.389 1.00 18.91 125 VAL A N 1
ATOM 802 C CA . VAL A 1 101 ? 13.909 7.008 28.137 1.00 21.11 125 VAL A CA 1
ATOM 803 C C . VAL A 1 101 ? 14.392 8.386 28.539 1.00 21.56 125 VAL A C 1
ATOM 804 O O . VAL A 1 101 ? 13.798 9.369 28.170 1.00 19.45 125 VAL A O 1
ATOM 808 N N . ASP A 1 102 ? 15.489 8.450 29.284 1.00 21.73 126 ASP A N 1
ATOM 809 C CA . ASP A 1 102 ? 15.905 9.754 29.863 1.00 23.65 126 ASP A CA 1
ATOM 810 C C . ASP A 1 102 ? 16.193 10.742 28.746 1.00 21.56 126 ASP A C 1
ATOM 811 O O . ASP A 1 102 ? 15.750 11.892 28.820 1.00 22.43 126 ASP A O 1
ATOM 816 N N . ALA A 1 103 ? 16.814 10.269 27.663 1.00 22.06 127 ALA A N 1
ATOM 817 C CA . ALA A 1 103 ? 17.135 11.170 26.537 1.00 21.32 127 ALA A CA 1
ATOM 818 C C . ALA A 1 103 ? 15.905 11.747 25.850 1.00 20.76 127 ALA A C 1
ATOM 819 O O . ALA A 1 103 ? 16.041 12.735 25.124 1.00 21.00 127 ALA A O 1
ATOM 821 N N . LEU A 1 104 ? 14.731 11.176 26.119 1.00 18.80 128 LEU A N 1
ATOM 822 C CA . LEU A 1 104 ? 13.511 11.570 25.426 1.00 16.16 128 LEU A CA 1
ATOM 823 C C . LEU A 1 104 ? 12.441 11.994 26.422 1.00 16.74 128 LEU A C 1
ATOM 824 O O . LEU A 1 104 ? 11.253 12.037 26.051 1.00 16.89 128 LEU A O 1
ATOM 829 N N . ASN A 1 105 ? 12.856 12.332 27.646 1.00 17.99 129 ASN A N 1
ATOM 830 C CA . ASN A 1 105 ? 11.927 12.430 28.775 1.00 18.66 129 ASN A CA 1
ATOM 831 C C . ASN A 1 105 ? 11.245 13.794 28.946 1.00 19.59 129 ASN A C 1
ATOM 832 O O . ASN A 1 105 ? 10.725 14.104 30.017 1.00 20.65 129 ASN A O 1
ATOM 837 N N . SER A 1 106 ? 11.193 14.574 27.880 1.00 19.01 130 SER A N 1
ATOM 838 C CA . SER A 1 106 ? 10.417 15.808 27.888 1.00 19.39 130 SER A CA 1
ATOM 839 C C . SER A 1 106 ? 9.989 16.027 26.464 1.00 17.70 130 SER A C 1
ATOM 840 O O . SER A 1 106 ? 10.555 15.444 25.581 1.00 16.50 130 SER A O 1
ATOM 843 N N . GLN A 1 107 ? 8.992 16.878 26.259 1.00 18.70 131 GLN A N 1
ATOM 844 C CA . GLN A 1 107 ? 8.599 17.179 24.910 1.00 17.13 131 GLN A CA 1
ATOM 845 C C . GLN A 1 107 ? 9.771 17.720 24.098 1.00 16.61 131 GLN A C 1
ATOM 846 O O . GLN A 1 107 ? 10.006 17.298 22.930 1.00 16.00 131 GLN A O 1
ATOM 852 N N . LYS A 1 108 ? 10.499 18.664 24.671 1.00 18.55 132 LYS A N 1
ATOM 853 C CA . LYS A 1 108 ? 11.587 19.256 23.920 1.00 17.18 132 LYS A CA 1
ATOM 854 C C . LYS A 1 108 ? 12.658 18.220 23.567 1.00 17.90 132 LYS A C 1
ATOM 855 O O . LYS A 1 108 ? 13.238 18.256 22.475 1.00 18.19 132 LYS A O 1
ATOM 861 N N . LYS A 1 109 ? 12.943 17.328 24.496 1.00 17.57 133 LYS A N 1
ATOM 862 C CA . LYS A 1 109 ? 14.006 16.348 24.280 1.00 16.86 133 LYS A CA 1
ATOM 863 C C . LYS A 1 109 ? 13.568 15.319 23.256 1.00 15.55 133 LYS A C 1
ATOM 864 O O . LYS A 1 109 ? 14.346 14.969 22.372 1.00 16.27 133 LYS A O 1
ATOM 870 N N . TYR A 1 110 ? 12.325 14.847 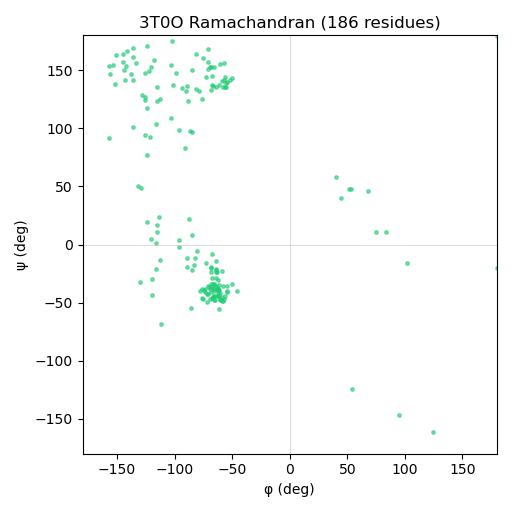23.348 1.00 14.73 134 TYR A N 1
ATOM 871 C CA . TYR A 1 110 ? 11.813 13.916 22.385 1.00 12.99 134 TYR A CA 1
ATOM 872 C C . TYR A 1 110 ? 11.792 14.498 20.964 1.00 13.29 134 TYR A C 1
ATOM 873 O O . TYR A 1 110 ? 12.277 13.889 20.022 1.00 12.38 134 TYR A O 1
ATOM 882 N N . PHE A 1 111 ? 11.138 15.643 20.795 1.00 12.95 135 PHE A N 1
ATOM 883 C CA . PHE A 1 111 ? 11.098 16.182 19.464 1.00 12.76 135 PHE A CA 1
ATOM 884 C C . PHE A 1 111 ? 12.491 16.610 19.002 1.00 12.83 135 PHE A C 1
ATOM 885 O O . PHE A 1 111 ? 12.804 16.410 17.811 1.00 12.20 135 PHE A O 1
ATOM 893 N N . GLY A 1 112 ? 13.337 17.109 19.911 1.00 14.86 136 GLY A N 1
ATOM 894 C CA . GLY A 1 112 ? 14.640 17.562 19.483 1.00 14.76 136 GLY A CA 1
ATOM 895 C C . GLY A 1 112 ? 15.485 16.378 19.072 1.00 14.74 136 GLY A C 1
ATOM 896 O O .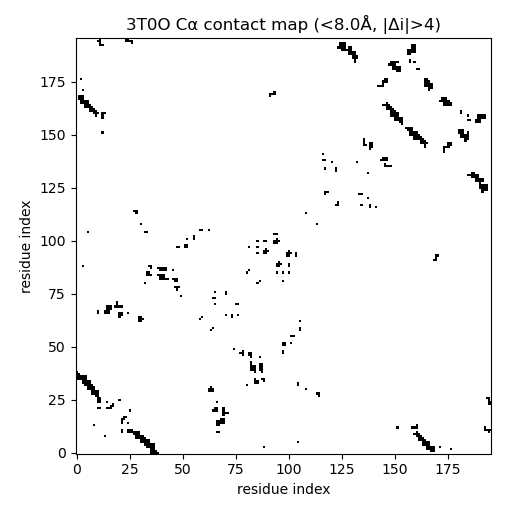 GLY A 1 112 ? 16.258 16.474 18.090 1.00 14.55 136 GLY A O 1
ATOM 897 N N . ARG A 1 113 ? 15.363 15.272 19.810 1.00 15.30 137 ARG A N 1
ATOM 898 C CA . ARG A 1 113 ? 16.163 14.094 19.464 1.00 14.53 137 ARG A CA 1
ATOM 899 C C . ARG A 1 113 ? 15.711 13.495 18.170 1.00 13.61 137 ARG A C 1
ATOM 900 O O . ARG A 1 113 ? 16.501 12.996 17.369 1.00 12.77 137 ARG A O 1
ATOM 908 N N . SER A 1 114 ? 14.393 13.528 17.933 1.00 12.79 138 SER A N 1
ATOM 909 C CA . SER A 1 114 ? 13.837 13.065 16.697 1.00 12.04 138 SER A CA 1
ATOM 910 C C . SER A 1 114 ? 14.391 13.824 15.532 1.00 12.47 138 SER A C 1
ATOM 911 O O . SER A 1 114 ? 14.821 13.250 14.534 1.00 11.90 138 SER A O 1
ATOM 914 N N . LEU A 1 115 ? 14.451 15.137 15.656 1.00 12.78 139 LEU A N 1
ATOM 915 C CA . LEU A 1 115 ? 15.037 15.930 14.572 1.00 11.90 139 LEU A CA 1
ATOM 916 C C . LEU A 1 115 ? 16.506 15.634 14.407 1.00 12.92 139 LEU A C 1
ATOM 917 O O . LEU A 1 115 ? 16.997 15.617 13.268 1.00 13.66 139 LEU A O 1
ATOM 922 N N . GLU A 1 116 ? 17.225 15.440 15.506 1.00 12.71 140 GLU A N 1
ATOM 923 C CA . GLU A 1 116 ? 18.660 15.130 15.391 1.00 13.43 140 GLU A CA 1
ATOM 924 C C . GLU A 1 116 ? 18.863 13.856 14.676 1.00 12.80 140 GLU A C 1
ATOM 925 O O . GLU A 1 116 ? 19.713 13.775 13.794 1.00 13.63 140 GLU A O 1
ATOM 931 N N . LEU A 1 117 ? 18.084 12.846 15.023 1.00 11.88 141 LEU A N 1
ATOM 932 C CA . LEU A 1 117 ? 18.221 11.533 14.375 1.00 11.50 141 LEU A CA 1
ATOM 933 C C . LEU A 1 117 ? 17.916 11.641 12.899 1.00 9.96 141 LEU A C 1
ATOM 934 O O . LEU A 1 117 ? 18.585 11.022 12.062 1.00 11.55 141 LEU A O 1
ATOM 939 N N . TYR A 1 118 ? 16.900 12.448 12.550 1.00 8.80 142 TYR A N 1
ATOM 940 C CA . TYR A 1 118 ? 16.596 12.609 11.123 1.00 9.15 142 TYR A CA 1
ATOM 941 C C . TYR A 1 118 ? 17.829 13.205 10.383 1.00 10.22 142 TYR A C 1
ATOM 942 O O . TYR A 1 118 ? 18.147 12.739 9.298 1.00 11.31 142 TYR A O 1
ATOM 951 N N . ARG A 1 119 ? 18.493 14.182 10.978 1.00 11.53 143 ARG A N 1
ATOM 952 C CA A ARG A 1 119 ? 19.678 14.819 10.383 0.50 12.30 143 ARG A CA 1
ATOM 953 C CA B ARG A 1 119 ? 19.615 14.758 10.245 0.50 12.14 143 ARG A CA 1
ATOM 954 C C . ARG A 1 119 ? 20.843 13.852 10.253 1.00 13.18 143 ARG A C 1
ATOM 955 O O . ARG A 1 119 ? 21.616 13.908 9.281 1.00 15.17 143 ARG A O 1
ATOM 970 N N . GLU A 1 120 ? 21.034 13.040 11.306 1.00 13.21 144 GLU A N 1
ATOM 971 C CA . GLU A 1 120 ? 22.164 12.135 11.368 1.00 14.20 144 GLU A CA 1
ATOM 972 C C . GLU A 1 120 ? 21.916 10.991 10.398 1.00 14.01 144 GLU A C 1
ATOM 973 O O . GLU A 1 120 ? 22.850 10.516 9.709 1.00 14.84 144 GLU A O 1
ATOM 979 N N . LEU A 1 121 ? 20.678 10.527 10.298 1.00 11.88 145 LEU A N 1
ATOM 980 C CA . LEU A 1 121 ? 20.472 9.462 9.367 1.00 10.84 145 LEU A CA 1
ATOM 981 C C . LEU A 1 121 ? 20.586 9.929 7.914 1.00 11.28 145 LEU A C 1
ATOM 982 O O . LEU A 1 121 ? 21.127 9.241 7.010 1.00 10.24 145 LEU A O 1
ATOM 987 N N . ASP A 1 122 ? 20.105 11.180 7.679 1.00 10.61 146 ASP A N 1
ATOM 988 C CA . ASP A 1 122 ? 20.118 11.747 6.328 1.00 9.66 146 ASP A CA 1
ATOM 989 C C . ASP A 1 122 ? 19.757 10.802 5.205 1.00 10.27 146 ASP A C 1
ATOM 990 O O . ASP A 1 122 ? 20.518 10.608 4.253 1.00 11.65 146 ASP A O 1
ATOM 995 N N . LEU A 1 123 ? 18.552 10.257 5.353 1.00 9.52 147 LEU A N 1
ATOM 996 C CA . LEU A 1 123 ? 18.045 9.335 4.354 1.00 9.05 147 LEU A CA 1
ATOM 997 C C . LEU A 1 123 ? 17.977 9.940 2.968 1.00 10.25 147 LEU A C 1
ATOM 998 O O . LEU A 1 123 ? 18.279 9.278 2.023 1.00 10.70 147 LEU A O 1
ATOM 1003 N N . ASN A 1 124 ? 17.657 11.210 2.884 1.00 10.95 148 ASN A N 1
ATOM 1004 C CA . ASN A 1 124 ? 17.621 11.875 1.609 1.00 11.19 148 ASN A CA 1
ATOM 1005 C C . ASN A 1 124 ? 18.980 11.858 0.895 1.00 11.65 148 ASN A C 1
ATOM 1006 O O . ASN A 1 124 ? 19.030 11.499 -0.307 1.00 12.95 148 ASN A O 1
ATOM 1011 N N . SER A 1 125 ? 20.045 12.190 1.601 1.00 10.87 149 SER A N 1
ATOM 1012 C CA . SER A 1 125 ? 21.363 12.192 0.937 1.00 11.69 149 SER A CA 1
ATOM 1013 C C . SER A 1 125 ? 21.773 10.778 0.632 1.00 12.46 149 SER A C 1
ATOM 1014 O O . SER A 1 125 ? 22.399 10.571 -0.397 1.00 15.34 149 SER A O 1
ATOM 1017 N N . VAL A 1 126 ? 21.448 9.849 1.506 1.00 12.62 150 VAL A N 1
ATOM 1018 C CA . VAL A 1 126 ? 21.816 8.454 1.293 1.00 13.77 150 VAL A CA 1
ATOM 1019 C C . VAL A 1 126 ? 21.255 7.926 -0.010 1.00 12.20 150 VAL A C 1
ATOM 1020 O O . VAL A 1 126 ? 22.005 7.359 -0.854 1.00 15.58 150 VAL A O 1
ATOM 1024 N N . LEU A 1 127 ? 19.940 8.179 -0.207 1.00 11.84 151 LEU A N 1
ATOM 1025 C CA . LEU A 1 127 ? 19.323 7.652 -1.400 1.00 12.27 151 LEU A CA 1
ATOM 1026 C C . LEU A 1 127 ? 19.940 8.297 -2.628 1.00 12.37 151 LEU A C 1
ATOM 1027 O O . LEU A 1 127 ? 20.240 7.611 -3.623 1.00 14.10 151 LEU A O 1
ATOM 1032 N N . LEU A 1 128 ? 20.064 9.633 -2.599 1.00 11.28 152 LEU A N 1
ATOM 1033 C CA . LEU A 1 128 ? 20.574 10.305 -3.794 1.00 13.70 152 LEU A CA 1
ATOM 1034 C C . LEU A 1 128 ? 21.968 9.875 -4.133 1.00 14.67 152 LEU A C 1
ATOM 1035 O O . LEU A 1 128 ? 22.257 9.718 -5.316 1.00 17.43 152 LEU A O 1
ATOM 1040 N N . LYS A 1 129 ? 22.822 9.672 -3.123 1.00 13.62 153 LYS A N 1
ATOM 1041 C CA . LYS A 1 129 ? 24.198 9.226 -3.388 1.00 15.80 153 LYS A CA 1
ATOM 1042 C C . LYS A 1 129 ? 24.223 7.855 -4.005 1.00 16.94 153 LYS A C 1
ATOM 1043 O O . LYS A 1 129 ? 25.165 7.538 -4.788 1.00 18.49 153 LYS A O 1
ATOM 1049 N N . LEU A 1 130 ? 23.208 7.059 -3.688 1.00 17.14 154 LEU A N 1
ATOM 1050 C CA . LEU A 1 130 ? 23.084 5.738 -4.230 1.00 20.24 154 LEU A CA 1
ATOM 1051 C C . LEU A 1 130 ? 22.500 5.787 -5.643 1.00 19.54 154 LEU A C 1
ATOM 1052 O O . LEU A 1 130 ? 22.362 4.724 -6.294 1.00 22.07 154 LEU A O 1
ATOM 1057 N N . GLY A 1 131 ? 22.090 6.965 -6.115 1.00 17.83 155 GLY A N 1
ATOM 1058 C CA . GLY A 1 131 ? 21.455 7.061 -7.444 1.00 19.03 155 GLY A CA 1
ATOM 1059 C C . GLY A 1 131 ? 19.993 6.748 -7.416 1.00 18.48 155 GLY A C 1
ATOM 1060 O O . GLY A 1 131 ? 19.348 6.601 -8.498 1.00 18.51 155 GLY A O 1
ATOM 1061 N N . ILE A 1 132 ? 19.446 6.658 -6.207 1.00 13.50 156 ILE A N 1
ATOM 1062 C CA . ILE A 1 132 ? 18.002 6.373 -6.120 1.00 12.92 156 ILE A CA 1
ATOM 1063 C C . ILE A 1 132 ? 17.241 7.653 -5.966 1.00 13.39 156 ILE A C 1
ATOM 1064 O O . ILE A 1 132 ? 17.215 8.236 -4.886 1.00 13.41 156 ILE A O 1
ATOM 1069 N N . LYS A 1 133 ? 16.710 8.144 -7.073 1.00 12.47 157 LYS A N 1
ATOM 1070 C CA . LYS A 1 133 ? 16.027 9.401 -7.149 1.00 13.58 157 LYS A CA 1
ATOM 1071 C C . LYS A 1 133 ? 14.607 9.196 -7.618 1.00 12.52 157 LYS A C 1
ATOM 1072 O O . LYS A 1 133 ? 14.325 8.239 -8.335 1.00 14.64 157 LYS A O 1
ATOM 1078 N N . PRO A 1 134 ? 13.689 10.096 -7.232 1.00 11.83 158 PRO A N 1
ATOM 1079 C CA . PRO A 1 134 ? 12.350 9.968 -7.814 1.00 12.17 158 PRO A CA 1
ATOM 1080 C C . PRO A 1 134 ? 12.410 9.946 -9.331 1.00 13.93 158 PRO A C 1
ATOM 1081 O O . PRO A 1 134 ? 13.192 10.674 -9.954 1.00 15.91 158 PRO A O 1
ATOM 1085 N N . SER A 1 135 ? 11.567 9.062 -9.887 1.00 12.36 159 SER A N 1
ATOM 1086 C CA . SER A 1 135 ? 11.665 8.805 -11.302 1.00 13.87 159 SER A CA 1
ATOM 1087 C C . SER A 1 135 ? 10.388 8.277 -11.842 1.00 14.34 159 SER A C 1
ATOM 1088 O O . SER A 1 135 ? 9.579 7.740 -11.120 1.00 14.59 159 SER A O 1
ATOM 1091 N N . ILE A 1 136 ? 10.191 8.533 -13.151 1.00 17.56 160 ILE A N 1
ATOM 1092 C CA . ILE A 1 136 ? 9.145 7.884 -13.913 1.00 17.52 160 ILE A CA 1
ATOM 1093 C C . ILE A 1 136 ? 9.379 6.391 -14.096 1.00 18.30 160 ILE A C 1
ATOM 1094 O O . ILE A 1 136 ? 8.422 5.593 -14.291 1.00 18.43 160 ILE A O 1
ATOM 1099 N N . ASN A 1 137 ? 10.659 6.047 -14.099 1.00 17.40 161 ASN A N 1
ATOM 1100 C CA . ASN A 1 137 ? 11.046 4.668 -14.264 1.00 19.36 161 ASN A CA 1
ATOM 1101 C C . ASN A 1 137 ? 10.914 3.977 -12.926 1.00 18.06 161 ASN A C 1
ATOM 1102 O O . ASN A 1 137 ? 11.391 4.507 -11.894 1.00 17.24 161 ASN A O 1
ATOM 1107 N N . TYR A 1 138 ? 10.301 2.795 -12.935 1.00 17.02 162 TYR A N 1
ATOM 1108 C CA . TYR A 1 138 ? 10.236 2.045 -11.683 1.00 17.62 162 TYR A CA 1
ATOM 1109 C C . TYR A 1 138 ? 11.601 1.566 -11.174 1.00 16.59 162 TYR A C 1
ATOM 1110 O O . TYR A 1 138 ? 12.466 1.290 -11.964 1.00 21.99 162 TYR A O 1
ATOM 1119 N N . TYR A 1 139 ? 11.716 1.400 -9.859 1.00 14.33 163 TYR A N 1
ATOM 1120 C CA . TYR A 1 139 ? 12.820 0.755 -9.215 1.00 13.47 163 TYR A CA 1
ATOM 1121 C C . TYR A 1 139 ? 12.371 -0.622 -8.836 1.00 14.94 163 TYR A C 1
ATOM 1122 O O . TYR A 1 139 ? 11.184 -0.986 -9.006 1.00 14.54 163 TYR A O 1
ATOM 1131 N N . GLN A 1 140 ? 13.302 -1.413 -8.318 1.00 15.37 164 GLN A N 1
ATOM 1132 C CA . GLN A 1 140 ? 12.870 -2.602 -7.576 1.00 15.51 164 GLN A CA 1
ATOM 1133 C C . GLN A 1 140 ? 12.910 -2.325 -6.096 1.00 14.10 164 GLN A C 1
ATOM 1134 O O . GLN A 1 140 ? 13.694 -1.532 -5.629 1.00 14.27 164 GLN A O 1
ATOM 1140 N N . VAL A 1 141 ? 12.003 -2.929 -5.328 1.00 12.91 165 VAL A N 1
ATOM 1141 C CA . VAL A 1 141 ? 12.067 -2.762 -3.900 1.00 12.38 165 VAL A CA 1
ATOM 1142 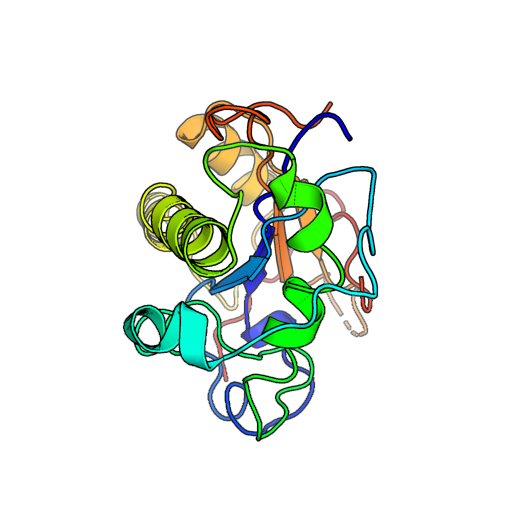C C . VAL A 1 141 ? 13.443 -3.140 -3.375 1.00 13.66 165 VAL A C 1
ATOM 1143 O O . VAL A 1 141 ? 13.891 -2.447 -2.466 1.00 13.36 165 VAL A O 1
ATOM 1147 N N . ALA A 1 142 ? 14.095 -4.150 -3.965 1.00 14.36 166 ALA A N 1
ATOM 1148 C CA . ALA A 1 142 ? 15.452 -4.538 -3.491 1.00 15.74 166 ALA A CA 1
ATOM 1149 C C . ALA A 1 142 ? 16.454 -3.428 -3.684 1.00 17.83 166 ALA A C 1
ATOM 1150 O O . ALA A 1 142 ? 17.441 -3.354 -2.943 1.00 18.46 166 ALA A O 1
ATOM 1152 N N . ASP A 1 143 ? 16.190 -2.524 -4.619 1.00 15.81 167 ASP A N 1
ATOM 1153 C CA . ASP A 1 143 ? 17.147 -1.402 -4.770 1.00 17.37 167 ASP A CA 1
ATOM 1154 C C . ASP A 1 143 ? 17.205 -0.597 -3.492 1.00 15.91 167 ASP A C 1
ATOM 1155 O O . ASP A 1 143 ? 18.316 -0.243 -3.003 1.00 18.75 167 ASP A O 1
ATOM 1160 N N . PHE A 1 144 ? 16.043 -0.315 -2.918 1.00 15.00 168 PHE A N 1
ATOM 1161 C CA . PHE A 1 144 ? 15.981 0.420 -1.700 1.00 13.54 168 PHE A CA 1
ATOM 1162 C C . PHE A 1 144 ? 16.464 -0.447 -0.546 1.00 14.76 168 PHE A C 1
ATOM 1163 O O . PHE A 1 144 ? 17.264 -0.041 0.229 1.00 14.81 168 PHE A O 1
ATOM 1171 N N . LYS A 1 145 ? 15.931 -1.668 -0.439 1.00 14.68 169 LYS A N 1
ATOM 1172 C CA . LYS A 1 145 ? 16.254 -2.444 0.743 1.00 16.83 169 LYS A CA 1
ATOM 1173 C C . LYS A 1 145 ? 17.722 -2.765 0.835 1.00 16.95 169 LYS A C 1
ATOM 1174 O O . LYS A 1 145 ? 18.357 -2.596 1.909 1.00 18.96 169 LYS A O 1
ATOM 1180 N N . ASP A 1 146 ? 18.312 -3.173 -0.258 1.00 17.18 170 ASP A N 1
ATOM 1181 C CA . ASP A 1 146 ? 19.683 -3.646 -0.189 1.00 19.76 170 ASP A CA 1
ATOM 1182 C C . ASP A 1 146 ? 20.613 -2.473 -0.017 1.00 18.41 170 ASP A C 1
ATOM 1183 O O . ASP A 1 146 ? 21.574 -2.556 0.754 1.00 21.13 170 ASP A O 1
ATOM 1188 N N . ALA A 1 147 ? 20.334 -1.384 -0.676 1.00 17.09 171 ALA A N 1
ATOM 1189 C CA . ALA A 1 147 ? 21.225 -0.230 -0.560 1.00 19.41 171 ALA A CA 1
ATOM 1190 C C . ALA A 1 147 ? 21.109 0.416 0.835 1.00 18.30 171 ALA A C 1
ATOM 1191 O O . ALA A 1 147 ? 22.150 0.766 1.404 1.00 17.91 171 ALA A O 1
ATOM 1193 N N . LEU A 1 148 ? 19.899 0.567 1.377 1.00 15.99 172 LEU A N 1
ATOM 1194 C CA . LEU A 1 148 ? 19.783 1.048 2.736 1.00 16.28 172 LEU A CA 1
ATOM 1195 C C . LEU A 1 148 ? 20.372 0.102 3.763 1.00 15.07 172 LEU A C 1
ATOM 1196 O O . LEU A 1 148 ? 20.996 0.523 4.741 1.00 17.14 172 LEU A O 1
ATOM 1201 N N . ALA A 1 149 ? 20.267 -1.202 3.550 1.00 14.20 173 ALA A N 1
ATOM 1202 C CA . ALA A 1 149 ? 20.934 -2.104 4.456 1.00 16.68 173 ALA A CA 1
ATOM 1203 C C . ALA A 1 149 ? 22.424 -1.968 4.450 1.00 17.2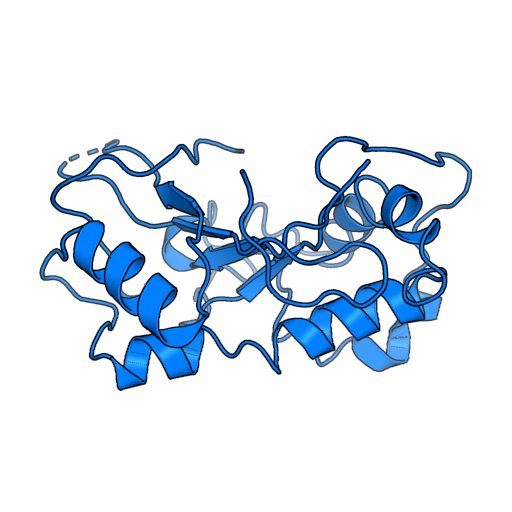9 173 ALA A C 1
ATOM 1204 O O . ALA A 1 149 ? 23.066 -2.093 5.500 1.00 20.16 173 ALA A O 1
ATOM 1206 N N . ARG A 1 150 ? 23.006 -1.717 3.293 1.00 16.59 174 ARG A N 1
ATOM 1207 C CA . ARG A 1 150 ? 24.482 -1.541 3.242 1.00 18.06 174 ARG A CA 1
ATOM 1208 C C . ARG A 1 150 ? 24.867 -0.266 3.963 1.00 18.57 174 ARG A C 1
ATOM 1209 O O . ARG A 1 150 ? 25.802 -0.258 4.759 1.00 19.77 174 ARG A O 1
ATOM 1217 N N . VAL A 1 151 ? 24.164 0.808 3.692 1.00 15.38 175 VAL A N 1
ATOM 1218 C CA . VAL A 1 151 ? 24.556 2.110 4.303 1.00 15.64 175 VAL A CA 1
ATOM 1219 C C . VAL A 1 151 ? 24.315 2.144 5.790 1.00 14.62 175 VAL A C 1
ATOM 1220 O O . VAL A 1 151 ? 25.208 2.512 6.551 1.00 15.75 175 VAL A O 1
ATOM 1224 N N . TYR A 1 152 ? 23.124 1.702 6.223 1.00 14.52 176 TYR A N 1
ATOM 1225 C CA . TYR A 1 152 ? 22.840 1.766 7.653 1.00 14.32 176 TYR A CA 1
ATOM 1226 C C . TYR A 1 152 ? 23.240 0.554 8.464 1.00 16.20 176 TYR A C 1
ATOM 1227 O O . TYR A 1 152 ? 23.246 0.613 9.698 1.00 16.53 176 TYR A O 1
ATOM 1236 N N . GLY A 1 153 ? 23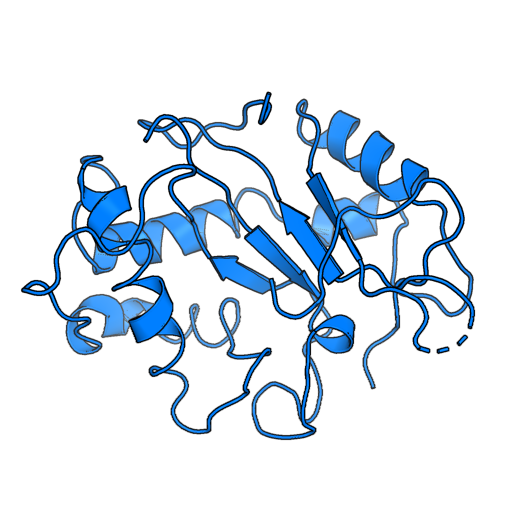.585 -0.531 7.791 1.00 15.70 177 GLY A N 1
ATOM 1237 C CA . GLY A 1 153 ? 24.038 -1.712 8.521 1.00 16.45 177 GLY A CA 1
ATOM 1238 C C . GLY A 1 153 ? 22.925 -2.473 9.213 1.00 17.48 177 GLY A C 1
ATOM 1239 O O . GLY A 1 153 ? 23.228 -3.413 9.976 1.00 19.85 177 GLY A O 1
ATOM 1240 N N . VAL A 1 154 ? 21.684 -2.127 8.904 1.00 16.68 178 VAL A N 1
ATOM 1241 C CA . VAL A 1 154 ? 20.528 -2.747 9.468 1.00 16.80 178 VAL A CA 1
ATOM 1242 C C . VAL A 1 154 ? 19.466 -2.788 8.391 1.00 16.94 178 VAL A C 1
ATOM 1243 O O . VAL A 1 154 ? 19.508 -2.010 7.456 1.00 18.10 178 VAL A O 1
ATOM 1247 N N . ILE A 1 155 ? 18.509 -3.704 8.527 1.00 15.72 179 ILE A N 1
ATOM 1248 C CA . ILE A 1 155 ? 17.478 -3.870 7.477 1.00 17.87 179 ILE A CA 1
ATOM 1249 C C . ILE A 1 155 ? 16.320 -2.920 7.793 1.00 16.43 179 ILE A C 1
ATOM 1250 O O . ILE A 1 155 ? 15.782 -2.944 8.902 1.00 15.65 179 ILE A O 1
ATOM 1255 N N . PRO A 1 156 ? 15.989 -2.055 6.840 1.00 15.84 180 PRO A N 1
ATOM 1256 C CA . PRO A 1 156 ? 14.877 -1.119 7.047 1.00 14.46 180 PRO A CA 1
ATOM 1257 C C . PRO A 1 156 ? 13.589 -1.870 6.763 1.00 15.52 180 PRO A C 1
ATOM 1258 O O . PRO A 1 156 ? 13.612 -2.924 6.092 1.00 17.59 180 PRO A O 1
ATOM 1262 N N . LYS A 1 157 ? 12.463 -1.293 7.210 1.00 13.57 181 LYS A N 1
ATOM 1263 C CA . LYS A 1 157 ? 11.193 -1.738 6.721 1.00 13.04 181 LYS A CA 1
ATOM 1264 C C . LYS A 1 157 ? 10.782 -0.701 5.691 1.00 12.79 181 LYS A C 1
ATOM 1265 O O . LYS A 1 157 ? 10.938 0.515 5.865 1.00 14.01 181 LYS A O 1
ATOM 1269 N N . ILE A 1 158 ? 10.260 -1.181 4.592 1.00 11.81 182 ILE A N 1
ATOM 1270 C CA . ILE A 1 158 ? 9.903 -0.300 3.509 1.00 11.37 182 ILE A CA 1
ATOM 1271 C C . ILE A 1 158 ? 8.440 -0.544 3.156 1.00 11.92 182 ILE A C 1
ATOM 1272 O O . ILE A 1 158 ? 8.034 -1.695 2.909 1.00 12.92 182 ILE A O 1
ATOM 1277 N N . GLN A 1 159 ? 7.633 0.537 3.191 1.00 9.65 183 GLN A N 1
ATOM 1278 C CA . GLN A 1 159 ? 6.214 0.369 3.097 1.00 10.23 183 GLN A CA 1
ATOM 1279 C C . GLN A 1 159 ? 5.698 1.180 1.895 1.00 9.44 183 GLN A C 1
ATOM 1280 O O . GLN A 1 159 ? 6.278 2.193 1.538 1.00 8.55 183 GLN A O 1
ATOM 1286 N N . CYS A 1 160 ? 4.633 0.652 1.314 1.00 9.80 184 CYS A N 1
ATOM 1287 C CA . CYS A 1 160 ? 4.132 1.106 0.005 1.00 10.03 184 CYS A CA 1
ATOM 1288 C C . CYS A 1 160 ? 2.631 1.289 0.079 1.00 11.25 184 CYS A C 1
ATOM 1289 O O . CYS A 1 160 ? 1.937 0.609 0.846 1.00 11.56 184 CYS A O 1
ATOM 1292 N N . LEU A 1 161 ? 2.138 2.139 -0.819 1.00 10.86 185 LEU A N 1
ATOM 1293 C CA . LEU A 1 161 ? 0.682 2.099 -1.144 1.00 12.29 185 LEU A CA 1
ATOM 1294 C C . LEU A 1 161 ? 0.477 1.147 -2.258 1.00 17.09 185 LEU A C 1
ATOM 1295 O O . LEU A 1 161 ? 1.227 1.100 -3.172 1.00 13.71 185 LEU A O 1
ATOM 1300 N N . PRO A 1 162 ? -0.539 0.296 -2.185 1.00 20.23 186 PRO A N 1
ATOM 1301 C CA . PRO A 1 162 ? -0.739 -0.628 -3.293 1.00 22.18 186 PRO A CA 1
ATOM 1302 C C . PRO A 1 162 ? -1.249 0.070 -4.547 1.00 24.21 186 PRO A C 1
ATOM 1303 O O . PRO A 1 162 ? -1.652 1.250 -4.475 1.00 25.48 186 PRO A O 1
ATOM 1307 N N . PRO A 1 163 ? -1.244 -0.637 -5.684 1.00 26.70 187 PRO A N 1
ATOM 1308 C CA . PRO A 1 163 ? -1.810 -0.042 -6.900 1.00 29.80 187 PRO A CA 1
ATOM 1309 C C . PRO A 1 163 ? -3.304 0.335 -6.685 1.00 32.68 187 PRO A C 1
ATOM 1310 O O . PRO A 1 163 ? -4.013 -0.352 -5.976 1.00 34.23 187 PRO A O 1
ATOM 1314 N N . SER A 1 164 ? -3.751 1.466 -7.207 1.00 36.36 188 SER A N 1
ATOM 1315 C CA . SER A 1 164 ? -5.170 1.835 -7.049 1.00 39.04 188 SER A CA 1
ATOM 1316 C C . SER A 1 164 ? -5.813 1.840 -8.428 1.00 40.92 188 SER A C 1
ATOM 1317 O O . SER A 1 164 ? -5.094 1.997 -9.417 1.00 43.35 188 SER A O 1
ATOM 1320 N N . GLU A 1 168 ? -1.736 -0.626 -11.798 1.00 37.29 192 GLU A N 1
ATOM 1321 C CA . GLU A 1 168 ? -0.407 -0.097 -11.984 1.00 33.28 192 GLU A CA 1
ATOM 1322 C C . GLU A 1 168 ? 0.528 -0.811 -10.961 1.00 31.32 192 GLU A C 1
ATOM 1323 O O . GLU A 1 168 ? 0.312 -1.968 -10.644 1.00 31.06 192 GLU A O 1
ATOM 1329 N N . VAL A 1 169 ? 1.554 -0.138 -10.434 1.00 26.14 193 VAL A N 1
ATOM 1330 C CA . VAL A 1 169 ? 2.469 -0.789 -9.470 1.00 22.48 193 VAL A CA 1
ATOM 1331 C C . VAL A 1 169 ? 2.378 -0.039 -8.142 1.00 17.23 193 VAL A C 1
ATOM 1332 O O . VAL A 1 169 ? 1.914 1.092 -8.082 1.00 20.43 193 VAL A O 1
ATOM 1336 N N . GLN A 1 170 ? 2.768 -0.717 -7.068 1.00 14.46 194 GLN A N 1
ATOM 1337 C CA . GLN A 1 170 ? 2.820 -0.104 -5.725 1.00 12.10 194 GLN A CA 1
ATOM 1338 C C . GLN A 1 170 ? 3.734 1.136 -5.750 1.00 12.50 194 GLN A C 1
ATOM 1339 O O . GLN A 1 170 ? 4.669 1.248 -6.531 1.00 13.03 194 GLN A O 1
ATOM 1345 N N . THR A 1 171 ? 3.461 2.011 -4.800 1.00 10.83 195 THR A N 1
ATOM 1346 C CA A THR A 1 171 ? 4.189 3.248 -4.703 0.50 9.71 195 THR A CA 1
ATOM 1347 C CA B THR A 1 171 ? 4.243 3.239 -4.724 0.50 10.69 195 THR A CA 1
ATOM 1348 C C . THR A 1 171 ? 4.886 3.334 -3.346 1.00 8.95 195 THR A C 1
ATOM 1349 O O . THR A 1 171 ? 4.224 3.175 -2.316 1.00 10.28 195 THR A O 1
ATOM 1356 N N . ILE A 1 172 ? 6.202 3.579 -3.338 1.00 9.43 196 ILE A N 1
ATOM 1357 C CA . ILE A 1 172 ? 6.916 3.649 -2.034 1.00 7.69 196 ILE A CA 1
ATOM 1358 C C . ILE A 1 172 ? 6.448 4.853 -1.274 1.00 8.62 196 ILE A C 1
ATOM 1359 O O . ILE A 1 172 ? 6.379 5.933 -1.839 1.00 9.16 196 ILE A O 1
ATOM 1364 N N . GLY A 1 173 ? 6.224 4.646 0.028 1.00 8.19 197 GLY A N 1
ATOM 1365 C CA . GLY A 1 173 ? 5.668 5.717 0.887 1.00 8.72 197 GLY A CA 1
ATOM 1366 C C . GLY A 1 173 ? 6.464 5.926 2.157 1.00 7.42 197 GLY A C 1
ATOM 1367 O O . GLY A 1 173 ? 6.442 7.027 2.644 1.00 8.01 197 GLY A O 1
ATOM 1368 N N . GLN A 1 174 ? 7.061 4.860 2.711 1.00 8.28 198 GLN A N 1
ATOM 1369 C CA . GLN A 1 174 ? 7.552 5.035 4.118 1.00 7.50 198 GLN A CA 1
ATOM 1370 C C . GLN A 1 174 ? 8.726 4.118 4.354 1.00 8.71 198 GLN A C 1
ATOM 1371 O O . GLN A 1 174 ? 8.706 2.988 3.894 1.00 9.41 198 GLN A O 1
ATOM 1377 N N . ILE A 1 175 ? 9.753 4.635 5.037 1.00 7.79 199 ILE A N 1
ATOM 1378 C CA . ILE A 1 175 ? 10.939 3.835 5.340 1.00 7.88 199 ILE A CA 1
ATOM 1379 C C . ILE A 1 175 ? 11.146 3.915 6.820 1.00 8.93 199 ILE A C 1
ATOM 1380 O O . ILE A 1 175 ? 11.122 5.017 7.400 1.00 9.72 199 ILE A O 1
ATOM 1385 N N . GLU A 1 176 ? 11.256 2.772 7.435 1.00 9.62 200 GLU A N 1
ATOM 1386 C CA . GLU A 1 176 ? 11.373 2.660 8.926 1.00 10.32 200 GLU A CA 1
ATOM 1387 C C . GLU A 1 176 ? 12.722 2.092 9.245 1.00 10.83 200 GLU A C 1
ATOM 1388 O O . GLU A 1 176 ? 13.167 1.128 8.635 1.00 11.46 200 GLU A O 1
ATOM 1394 N N . LEU A 1 177 ? 13.391 2.689 10.239 1.00 10.23 201 LEU A N 1
ATOM 1395 C CA . LEU A 1 177 ? 14.708 2.190 10.715 1.00 11.20 201 LEU A CA 1
ATOM 1396 C C . LEU A 1 177 ? 14.546 2.051 12.228 1.00 12.09 201 LEU A C 1
ATOM 1397 O O . LEU A 1 177 ? 14.127 2.986 12.921 1.00 12.46 201 LEU A O 1
ATOM 1402 N N . CYS A 1 178 ? 14.901 0.879 12.740 1.00 12.68 202 CYS A N 1
ATOM 1403 C CA . CYS A 1 178 ? 14.768 0.671 14.184 1.00 13.18 202 CYS A CA 1
ATOM 1404 C C . CYS A 1 178 ? 16.006 1.193 14.906 1.00 14.21 202 CYS A C 1
ATOM 1405 O O . CYS A 1 178 ? 17.119 1.185 14.391 1.00 14.82 202 CYS A O 1
ATOM 1408 N N . LEU A 1 179 ? 15.773 1.635 16.140 1.00 13.79 203 LEU A N 1
ATOM 1409 C CA . LEU A 1 179 ? 16.812 2.317 16.940 1.00 13.44 203 LEU A CA 1
ATOM 1410 C C . LEU A 1 179 ? 16.761 1.814 18.355 1.00 15.82 203 LEU A C 1
ATOM 1411 O O . LEU A 1 179 ? 15.696 1.459 18.881 1.00 17.31 203 LEU A O 1
ATOM 1416 N N . THR A 1 180 ? 17.914 1.756 18.994 1.00 15.58 204 THR A N 1
ATOM 1417 C CA . THR A 1 180 ? 17.939 1.199 20.362 1.00 18.40 204 THR A CA 1
ATOM 1418 C C . THR A 1 180 ? 17.227 2.119 21.327 1.00 17.71 204 THR A C 1
ATOM 1419 O O . THR A 1 180 ? 17.165 3.315 21.146 1.00 17.12 204 THR A O 1
ATOM 1423 N N . LYS A 1 181 ? 16.698 1.545 22.398 1.00 19.15 205 LYS A N 1
ATOM 1424 C CA . LYS A 1 181 ? 15.859 2.305 23.278 1.00 19.97 205 LYS A CA 1
ATOM 1425 C C . LYS A 1 181 ? 16.622 3.401 23.989 1.00 21.54 205 LYS A C 1
ATOM 1426 O O . LYS A 1 181 ? 16.231 4.566 24.007 1.00 21.77 205 LYS A O 1
ATOM 1432 N N . GLN A 1 182 ? 17.773 3.037 24.545 1.00 23.09 206 GLN A N 1
ATOM 1433 C CA . GLN A 1 182 ? 18.491 4.014 25.368 1.00 25.95 206 GLN A CA 1
ATOM 1434 C C . GLN A 1 182 ? 19.213 5.113 24.625 1.00 25.80 206 GLN A C 1
ATOM 1435 O O . GLN A 1 182 ? 18.982 6.292 24.964 1.00 26.66 206 GLN A O 1
ATOM 1441 N N . ASP A 1 183 ? 19.978 4.756 23.574 1.00 24.44 207 ASP A N 1
ATOM 1442 C CA . ASP A 1 183 ? 20.864 5.714 22.870 1.00 24.41 207 ASP A CA 1
ATOM 1443 C C . ASP A 1 183 ? 20.456 5.954 21.395 1.00 20.97 207 ASP A C 1
ATOM 1444 O O . ASP A 1 183 ? 21.151 6.670 20.666 1.00 20.85 207 ASP A O 1
ATOM 1449 N N . GLN A 1 184 ? 19.371 5.310 20.981 1.00 19.57 208 GLN A N 1
ATOM 1450 C CA . GLN A 1 184 ? 18.807 5.394 19.617 1.00 18.40 208 GLN A CA 1
ATOM 1451 C C . GLN A 1 184 ? 19.853 5.123 18.587 1.00 18.14 208 GLN A C 1
ATOM 1452 O O . GLN A 1 184 ? 19.984 5.905 17.611 1.00 18.74 208 GLN A O 1
ATOM 1458 N N . GLN A 1 185 ? 20.614 4.058 18.775 1.00 18.67 209 GLN A N 1
ATOM 1459 C CA A GLN A 1 185 ? 21.547 3.599 17.754 0.50 18.92 209 GLN A CA 1
ATOM 1460 C CA B GLN A 1 185 ? 21.544 3.599 17.745 0.50 19.04 209 GLN A CA 1
ATOM 1461 C C . GLN A 1 185 ? 20.822 2.658 16.785 1.00 17.80 209 GLN A C 1
ATOM 1462 O O . GLN A 1 185 ? 19.877 1.978 17.177 1.00 17.28 209 GLN A O 1
ATOM 1473 N N . LEU A 1 186 ? 21.271 2.617 15.522 1.00 16.95 210 LEU A N 1
ATOM 1474 C CA . LEU A 1 186 ? 20.620 1.713 14.547 1.00 14.27 210 LEU A CA 1
ATOM 1475 C C . LEU A 1 186 ? 20.657 0.264 15.004 1.00 14.72 210 LEU A C 1
ATOM 1476 O O . LEU A 1 186 ? 21.723 -0.236 15.438 1.00 17.64 210 LEU A O 1
ATOM 1481 N N . GLN A 1 187 ? 19.507 -0.397 14.842 1.00 16.00 211 GLN A N 1
ATOM 1482 C CA . GLN A 1 187 ? 19.426 -1.845 15.138 1.00 17.39 211 GLN A CA 1
ATOM 1483 C C . GLN A 1 187 ? 18.471 -2.459 14.126 1.00 17.62 211 GLN A C 1
ATOM 1484 O O . GLN A 1 187 ? 17.713 -1.776 13.467 1.00 16.96 211 GLN A O 1
ATOM 1490 N N . ASN A 1 188 ? 18.528 -3.786 14.016 1.00 19.47 212 ASN A N 1
ATOM 1491 C CA . ASN A 1 188 ? 17.478 -4.409 13.286 1.00 20.02 212 ASN A CA 1
ATOM 1492 C C . ASN A 1 188 ? 16.169 -4.375 14.040 1.00 20.95 212 ASN A C 1
ATOM 1493 O O . ASN A 1 188 ? 16.156 -4.326 15.239 1.00 24.41 212 ASN A O 1
ATOM 1498 N N . CYS A 1 189 ? 15.095 -4.482 13.296 1.00 22.24 213 CYS A N 1
ATOM 1499 C CA . CYS A 1 189 ? 13.749 -4.473 13.869 1.00 24.63 213 CYS A CA 1
ATOM 1500 C C . CYS A 1 189 ? 13.316 -5.830 14.375 1.00 29.31 213 CYS A C 1
ATOM 1501 O O . CYS A 1 189 ? 12.318 -5.935 15.105 1.00 31.09 213 CYS A O 1
ATOM 1504 N N . THR A 1 190 ? 14.013 -6.863 13.929 1.00 32.79 214 THR A N 1
ATOM 1505 C CA . THR A 1 190 ? 13.637 -8.243 14.264 1.00 37.72 214 THR A CA 1
ATOM 1506 C C . THR A 1 190 ? 14.872 -8.985 14.727 1.00 39.55 214 THR A C 1
ATOM 1507 O O . THR A 1 190 ? 15.968 -8.661 14.280 1.00 40.20 214 THR A O 1
ATOM 1511 N N . SER A 1 211 ? -1.790 3.106 9.840 1.00 31.33 235 SER A N 1
ATOM 1512 C CA . SER A 1 211 ? -1.003 2.938 8.621 1.00 29.11 235 SER A CA 1
ATOM 1513 C C . SER A 1 211 ? -1.564 3.642 7.374 1.00 27.83 235 SER A C 1
ATOM 1514 O O . SER A 1 211 ? -0.828 3.897 6.411 1.00 26.67 235 SER A O 1
ATOM 1516 N N . ARG A 1 212 ? -2.858 3.969 7.392 1.00 24.08 236 ARG A N 1
ATOM 1517 C CA . ARG A 1 212 ? -3.510 4.634 6.259 1.00 21.38 236 ARG A CA 1
ATOM 1518 C C . ARG A 1 212 ? -3.155 4.036 4.925 1.00 20.66 236 ARG A C 1
ATOM 1519 O O . ARG A 1 212 ? -2.979 4.712 3.932 1.00 23.81 236 ARG A O 1
ATOM 1527 N N . GLY A 1 213 ? -3.087 2.735 4.928 1.00 17.36 237 GLY A N 1
ATOM 1528 C CA . GLY A 1 213 ? -2.971 2.063 3.666 1.00 15.84 237 GLY A CA 1
ATOM 1529 C C . GLY A 1 213 ? -1.549 1.603 3.372 1.00 15.74 237 GLY A C 1
ATOM 1530 O O . GLY A 1 213 ? -1.396 0.737 2.477 1.00 15.73 237 GLY A O 1
ATOM 1531 N N . LEU A 1 214 ? -0.566 2.148 4.104 1.00 14.21 238 LEU A N 1
ATOM 1532 C CA . LEU A 1 214 ? 0.822 1.686 3.879 1.00 14.58 238 LEU A CA 1
ATOM 1533 C C . LEU A 1 214 ? 0.950 0.273 4.356 1.00 16.00 238 LEU A C 1
ATOM 1534 O O . LEU A 1 214 ? 0.455 -0.104 5.469 1.00 19.45 238 LEU A O 1
ATOM 1539 N N . ARG A 1 21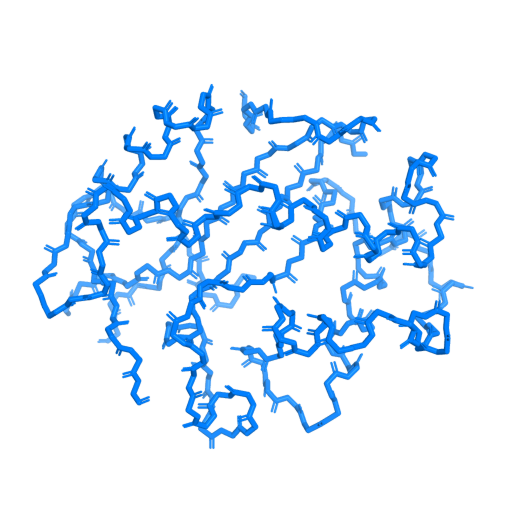5 ? 1.558 -0.568 3.513 1.00 13.38 239 ARG A N 1
ATOM 1540 C CA . ARG A 1 215 ? 1.809 -1.946 3.929 1.00 15.83 239 ARG A CA 1
ATOM 1541 C C . ARG A 1 215 ? 3.199 -2.262 3.500 1.00 14.14 239 ARG A C 1
ATOM 1542 O O . ARG A 1 215 ? 3.768 -1.582 2.695 1.00 13.55 239 ARG A O 1
ATOM 1550 N N . VAL A 1 216 ? 3.730 -3.394 3.970 1.00 16.35 240 VAL A N 1
ATOM 1551 C CA . VAL A 1 216 ? 5.081 -3.749 3.511 1.00 15.64 240 VAL A CA 1
ATOM 1552 C C . VAL A 1 216 ? 5.110 -3.808 1.989 1.00 15.03 240 VAL A C 1
ATOM 1553 O O . VAL A 1 216 ? 4.214 -4.356 1.345 1.00 15.63 240 VAL A O 1
ATOM 1557 N N . CYS A 1 217 ? 6.156 -3.218 1.390 1.00 12.65 241 CYS A N 1
ATOM 1558 C CA . CYS A 1 217 ? 6.283 -3.311 -0.060 1.00 13.37 241 CYS A CA 1
ATOM 1559 C C . CYS A 1 217 ? 6.544 -4.722 -0.482 1.00 15.34 241 CYS A C 1
ATOM 1560 O O . CYS A 1 217 ? 7.397 -5.390 0.104 1.00 17.75 241 CYS A O 1
ATOM 1563 N N . GLU A 1 218 ? 5.855 -5.126 -1.539 1.00 13.61 242 GLU A N 1
ATOM 1564 C CA . GLU A 1 218 ? 6.093 -6.433 -2.152 1.00 15.54 242 GLU A CA 1
ATOM 1565 C C . GLU A 1 218 ? 7.418 -6.450 -2.927 1.00 16.96 242 GLU A C 1
ATOM 1566 O O . GLU A 1 218 ? 7.766 -5.459 -3.545 1.00 14.99 242 GLU A O 1
ATOM 1572 N N . ASP A 1 219 ? 8.169 -7.565 -2.931 1.00 15.79 243 ASP A N 1
ATOM 1573 C CA . ASP A 1 219 ? 9.330 -7.590 -3.812 1.00 17.52 243 ASP A CA 1
ATOM 1574 C C . ASP A 1 219 ? 8.861 -7.311 -5.239 1.00 16.74 243 ASP A C 1
ATOM 1575 O O . ASP A 1 219 ? 7.747 -7.734 -5.683 1.00 19.45 243 ASP A O 1
ATOM 1580 N N . GLY A 1 220 ? 9.668 -6.609 -6.004 1.00 15.92 244 GLY A N 1
ATOM 1581 C CA . GLY A 1 220 ? 9.336 -6.326 -7.379 1.00 15.99 244 GLY A CA 1
ATOM 1582 C C . GLY A 1 220 ? 9.342 -4.841 -7.686 1.00 15.13 244 GLY A C 1
ATOM 1583 O O . GLY A 1 220 ? 9.891 -4.048 -6.898 1.00 14.84 244 GLY A O 1
ATOM 1584 N N . PRO A 1 221 ? 8.711 -4.443 -8.769 1.00 15.46 245 PRO A N 1
ATOM 1585 C CA . PRO A 1 221 ? 8.764 -3.031 -9.164 1.00 15.31 245 PRO A CA 1
ATOM 1586 C C . PRO A 1 221 ? 8.044 -2.128 -8.208 1.00 15.42 245 PRO A C 1
ATOM 1587 O O . PRO A 1 221 ? 7.074 -2.542 -7.527 1.00 15.52 245 PRO A O 1
ATOM 1591 N N . VAL A 1 222 ? 8.611 -0.950 -8.068 1.00 11.98 246 VAL A N 1
ATOM 1592 C CA . VAL A 1 222 ? 7.987 0.014 -7.184 1.00 11.04 246 VAL A CA 1
ATOM 1593 C C . VAL A 1 222 ? 8.162 1.397 -7.820 1.00 10.80 246 VAL A C 1
ATOM 1594 O O . VAL A 1 222 ? 9.217 1.719 -8.429 1.00 13.44 246 VAL A O 1
ATOM 1598 N N . PHE A 1 223 ? 7.128 2.189 -7.689 1.00 11.17 247 PHE A N 1
ATOM 1599 C CA . PHE A 1 223 ? 7.199 3.576 -8.186 1.00 11.30 247 PHE A CA 1
ATOM 1600 C C . PHE A 1 223 ? 7.628 4.472 -7.052 1.00 10.51 247 PHE A C 1
ATOM 1601 O O . PHE A 1 223 ? 7.052 4.453 -5.963 1.00 10.06 247 PHE A O 1
ATOM 1609 N N . TYR A 1 224 ? 8.566 5.362 -7.354 1.00 9.83 248 TYR A N 1
ATOM 1610 C CA . TYR A 1 224 ? 9.070 6.345 -6.385 1.00 8.61 248 TYR A CA 1
ATOM 1611 C C . TYR A 1 224 ? 8.771 7.693 -7.083 1.00 10.32 248 TYR A C 1
ATOM 1612 O O . TYR A 1 224 ? 9.564 8.183 -7.931 1.00 10.64 248 TYR A O 1
ATOM 1621 N N . PRO A 1 225 ? 7.629 8.273 -6.793 1.00 11.27 249 PRO A N 1
ATOM 1622 C CA . PRO A 1 225 ? 7.063 9.312 -7.661 1.00 10.40 249 PRO A CA 1
ATOM 1623 C C . PRO A 1 225 ? 7.698 10.657 -7.472 1.00 11.06 249 PRO A C 1
ATOM 1624 O O . PRO A 1 225 ? 7.899 11.121 -6.332 1.00 12.90 249 PRO A O 1
ATOM 1628 N N . PRO A 1 226 ? 8.072 11.302 -8.576 1.00 13.43 250 PRO A N 1
ATOM 1629 C CA . PRO A 1 226 ? 8.476 12.733 -8.483 1.00 15.86 250 PRO A CA 1
ATOM 1630 C C . PRO A 1 226 ? 7.306 13.591 -7.977 1.00 18.84 250 PRO A C 1
ATOM 1631 O O . PRO A 1 226 ? 6.155 13.375 -8.374 1.00 19.38 250 PRO A O 1
ATOM 1635 N N . PRO A 1 227 ? 7.569 14.536 -7.049 1.00 22.13 251 PRO A N 1
ATOM 1636 C CA . PRO A 1 227 ? 6.456 15.307 -6.480 1.00 25.77 251 PRO A CA 1
ATOM 1637 C C . PRO A 1 227 ? 5.727 16.068 -7.549 1.00 28.49 251 PRO A C 1
ATOM 1638 O O . PRO A 1 227 ? 6.307 16.415 -8.622 1.00 30.32 251 PRO A O 1
ATOM 1642 N N . LYS A 1 228 ? 4.458 16.358 -7.263 1.00 29.46 252 LYS A N 1
ATOM 1643 C CA . LYS A 1 228 ? 3.633 17.144 -8.203 1.00 30.07 252 LYS A CA 1
ATOM 1644 C C . LYS A 1 228 ? 3.891 18.635 -7.947 1.00 31.34 252 LYS A C 1
ATOM 1645 O O . LYS A 1 228 ? 4.499 19.009 -6.910 1.00 28.20 252 LYS A O 1
#

Foldseek 3Di:
DWWKKFKKWQLQAQADDCEACNVFPDQFIATQFIADDPFWQQCPPPFDDCVLQVVCVVVCCVRVAPRHDNDVPRVVSVRRRCRTGLPVLLVAVQSVDPNSRVVVSSVVCVVLVPRVQCVVLVNHADPDWDWPCSVQVSSCVVQVEGWFWWWAQPCPGTETIMIMFMAGSHPGRTDYPCVSRIDGHDTTTYHHHRTD

GO terms:
  GO:0043202 lysosomal lumen (C, IDA)
  GO:0005576 extracellular region (C, IDA)
  GO:0005788 endoplasmic reticulum lumen (C, IDA)
  GO:0033897 ribonuclease T2 activity (F, IDA)
  GO:0006401 RNA catabolic process (P, IDA)
  GO:0005576 extracellular region (C, EXP)
  GO:0005758 mitochondrial intermembrane space (C, EXP)
  GO:0045087 innate immune response (P, IMP)
  GO:0005576 extracellular region (C, TAS)
  GO:0035578 azurophil granule lumen (C, TAS)
  GO:0070062 extracellular exosome (C, HDA)
  GO:0005576 extracellular region (C, HDA)

Secondary structure (DSSP, 8-state):
--EEEEEEE-HHHH--SSSGGGTS--SS-EEEEEEESS-----TTS---GGGGGGGHHHHHHHS---SS--SSTHHHHHHHIIIIIHHHTTSGGG-SHHHHHHHHHHHHHHH-HHHHHHHTT----SS-EEHHHHHHHHHHHHSSPPEEEEEPP----EEEEEEEEEETTT--EE----TT-EEPPSSEEB-PPP-

CATH classification: 3.90.730.10

Solvent-accessible surface area: 9553 Å² total; per-residue (Å²): 43,172,29,0,24,0,0,0,0,2,0,45,13,13,28,81,119,130,41,71,25,2,139,113,13,24,103,68,1,0,0,23,0,0,46,3,26,153,25,96,54,56,58,112,104,76,80,25,60,68,104,75,0,53,117,21,31,80,58,0,111,39,70,0,2,2,0,22,65,0,58,111,86,71,18,127,17,7,94,96,2,0,53,74,6,0,7,0,0,13,109,1,106,44,0,62,34,0,78,89,0,0,19,44,0,0,61,5,15,115,113,16,58,1,26,58,22,1,106,185,67,46,10,121,35,25,144,112,97,33,84,2,52,60,0,54,93,20,0,22,212,70,22,61,12,94,3,64,2,30,3,46,82,70,130,157,33,17,23,0,0,5,0,9,0,0,1,44,55,105,92,5,106,58,51,68,20,165,99,149,32,10,152,101,4,118,132,17,61,0,56,4,10,50,39,97

Nearest PDB structures (foldseek):
  3t0o-assembly1_A  TM=1.005E+00  e=3.872E-46  Homo sapiens
  1dix-assembly1_A  TM=8.607E-01  e=2.445E-15  Solanum lycopersicum
  1j1f-assembly1_A  TM=8.715E-01  e=1.828E-14  Momordica charantia
  1ucg-assembly2_B  TM=8.564E-01  e=5.669E-14  Momordica charantia
  1iqq-assembly1_A  TM=8.407E-01  e=5.451E-13  Pyrus pyrifolia

B-factor: mean 18.87, std 7.77, range [4.13, 46.52]

Organism: Homo sapiens (NCBI:txid9606)

Sequence (196 aa):
WKKLIMMVQHWPETVCEKIQNDCRDPPDDYWTIHGLWPDKSEGCNRSWPFNLEEIKDLLPEMMRAYWPDVIHSFPNRSRRFWKHEWEEKHGTCAAQVDALNSQKKYFGRSLELYRRELDLNSVLLKLGIKPSINYYQVADFKDALARVYGVIPKIQCLPPSEVQTTIGQIELCLTKQDQQQLQNCTSRGLRVCEDGPVFYPPPK